Protein AF-A0A947SPP9-F1 (afdb_monomer)

Mean predicted aligned error: 7.53 Å

Radius of gyration: 19.04 Å; Cα contacts (8 Å, |Δi|>4): 290; chains: 1; bounding box: 47×48×54 Å

pLDDT: mean 82.63, std 13.03, range [36.0, 98.0]

Structure (mmCIF, N/CA/C/O backbone):
data_AF-A0A947SPP9-F1
#
_entry.id   AF-A0A947SPP9-F1
#
loop_
_atom_site.group_PDB
_atom_site.id
_atom_site.type_symbol
_atom_site.label_atom_id
_atom_site.label_alt_id
_atom_site.label_comp_id
_atom_site.label_asym_id
_atom_site.label_entity_id
_atom_site.label_seq_id
_atom_site.pdbx_PDB_ins_code
_atom_site.Cartn_x
_atom_site.Cartn_y
_atom_site.Cartn_z
_atom_site.occupancy
_atom_site.B_iso_or_equiv
_atom_site.auth_seq_id
_atom_site.auth_comp_id
_atom_site.auth_asym_id
_atom_site.auth_atom_id
_atom_site.pdbx_PDB_model_num
ATOM 1 N N . MET A 1 1 ? 15.428 -16.751 -30.442 1.00 40.91 1 MET A N 1
ATOM 2 C CA . MET A 1 1 ? 15.016 -16.504 -29.042 1.00 40.91 1 MET A CA 1
ATOM 3 C C . MET A 1 1 ? 13.498 -16.437 -29.005 1.00 40.91 1 MET A C 1
ATOM 5 O O . MET A 1 1 ? 12.943 -15.591 -29.688 1.00 40.91 1 MET A O 1
ATOM 9 N N . ASN A 1 2 ? 12.825 -17.337 -28.280 1.00 36.00 2 ASN A N 1
ATOM 10 C CA . ASN A 1 2 ? 11.377 -17.239 -28.077 1.00 36.00 2 ASN A CA 1
ATOM 11 C C . ASN A 1 2 ? 11.100 -16.051 -27.151 1.00 36.00 2 ASN A C 1
ATOM 13 O O . ASN A 1 2 ? 11.367 -16.126 -25.952 1.00 36.00 2 ASN A O 1
ATOM 17 N N . THR A 1 3 ? 10.585 -14.957 -27.703 1.00 43.81 3 THR A N 1
ATOM 18 C CA . THR A 1 3 ? 10.005 -13.853 -26.937 1.00 43.81 3 THR A CA 1
ATOM 19 C C . THR A 1 3 ? 8.764 -14.381 -26.226 1.00 43.81 3 THR A C 1
ATOM 21 O O . THR A 1 3 ? 7.673 -14.398 -26.798 1.00 43.81 3 THR A O 1
ATOM 24 N N . ARG A 1 4 ? 8.921 -14.876 -24.991 1.00 53.53 4 ARG A N 1
ATOM 25 C CA . ARG A 1 4 ? 7.769 -15.057 -24.103 1.00 53.53 4 ARG A CA 1
ATOM 26 C C . ARG A 1 4 ? 7.126 -13.683 -23.962 1.00 53.53 4 ARG A C 1
ATOM 28 O O . ARG A 1 4 ? 7.744 -12.761 -23.444 1.00 53.53 4 ARG A O 1
ATOM 35 N N . LYS A 1 5 ? 5.925 -13.545 -24.515 1.00 57.16 5 LYS A N 1
ATOM 36 C CA . LYS A 1 5 ? 5.093 -12.360 -24.346 1.00 57.16 5 LYS A CA 1
ATOM 37 C C . LYS A 1 5 ? 4.760 -12.300 -22.855 1.00 57.16 5 LYS A C 1
ATOM 39 O O . LYS A 1 5 ? 4.155 -13.246 -22.355 1.00 57.16 5 LYS A O 1
ATOM 44 N N . ASN A 1 6 ? 5.219 -11.268 -22.150 1.00 64.12 6 ASN A N 1
ATOM 45 C CA . ASN A 1 6 ? 4.851 -11.091 -20.748 1.00 64.12 6 ASN A CA 1
ATOM 46 C C . ASN A 1 6 ? 3.332 -10.990 -20.663 1.00 64.12 6 ASN A C 1
ATOM 48 O O . ASN A 1 6 ? 2.709 -10.233 -21.414 1.00 64.12 6 ASN A O 1
ATOM 52 N N . ILE A 1 7 ? 2.746 -11.802 -19.789 1.00 79.75 7 ILE A N 1
ATOM 53 C CA . ILE A 1 7 ? 1.323 -11.716 -19.497 1.00 79.75 7 ILE A CA 1
ATOM 54 C C . ILE A 1 7 ? 1.196 -10.621 -18.444 1.00 79.75 7 ILE A C 1
ATOM 56 O O . ILE A 1 7 ? 1.785 -10.709 -17.369 1.00 79.75 7 ILE A O 1
ATOM 60 N N . ARG A 1 8 ? 0.486 -9.551 -18.794 1.00 86.56 8 ARG A N 1
ATOM 61 C CA . ARG A 1 8 ? 0.252 -8.422 -17.894 1.00 86.56 8 ARG A CA 1
ATOM 62 C C . ARG A 1 8 ? -0.504 -8.897 -16.652 1.00 86.56 8 ARG A C 1
ATOM 64 O O . ARG A 1 8 ? -1.474 -9.642 -16.781 1.00 86.56 8 ARG A O 1
ATOM 71 N N . ILE A 1 9 ? -0.076 -8.439 -15.475 1.00 90.88 9 ILE A N 1
ATOM 72 C CA . ILE A 1 9 ? -0.796 -8.687 -14.219 1.00 90.88 9 ILE A CA 1
ATOM 73 C C . ILE A 1 9 ? -2.172 -8.019 -14.255 1.00 90.88 9 ILE A C 1
ATOM 75 O O . ILE A 1 9 ? -2.310 -6.872 -14.678 1.00 90.88 9 ILE A O 1
ATOM 79 N N . THR A 1 10 ? -3.175 -8.740 -13.762 1.00 93.19 10 THR A N 1
ATOM 80 C CA . THR A 1 10 ? -4.586 -8.331 -13.728 1.00 93.19 10 THR A CA 1
ATOM 81 C C . THR A 1 10 ? -5.094 -8.114 -12.297 1.00 93.19 10 THR A C 1
ATOM 83 O O . THR A 1 10 ? -4.442 -8.495 -11.317 1.00 93.19 10 THR A O 1
ATOM 86 N N . LYS A 1 11 ? -6.301 -7.549 -12.140 1.00 95.19 11 LYS A N 1
ATOM 87 C CA . LYS A 1 11 ? -6.984 -7.494 -10.825 1.00 95.19 11 LYS A CA 1
ATOM 88 C C . LYS A 1 11 ? -7.150 -8.871 -10.177 1.00 95.19 11 LYS A C 1
ATOM 90 O O . LYS A 1 11 ? -7.041 -8.975 -8.956 1.00 95.19 11 LYS A O 1
ATOM 95 N N . ASP A 1 12 ? -7.389 -9.916 -10.966 1.00 95.06 12 ASP A N 1
ATOM 96 C CA . ASP A 1 12 ? -7.591 -11.278 -10.456 1.00 95.06 12 ASP A CA 1
ATOM 97 C C . ASP A 1 12 ? -6.301 -11.859 -9.874 1.00 95.06 12 ASP A C 1
ATOM 99 O O . ASP A 1 12 ? -6.311 -12.546 -8.848 1.00 95.06 12 ASP A O 1
ATOM 103 N N . ASP A 1 13 ? -5.161 -11.555 -10.494 1.00 94.69 13 ASP A N 1
ATOM 104 C CA . ASP A 1 13 ? -3.848 -11.888 -9.944 1.00 94.69 13 ASP A CA 1
ATOM 105 C C . ASP A 1 13 ? -3.631 -11.185 -8.609 1.00 94.69 13 ASP A C 1
ATOM 107 O O . ASP A 1 13 ? -3.242 -11.818 -7.627 1.00 94.69 13 ASP A O 1
ATOM 111 N N . LEU A 1 14 ? -3.962 -9.895 -8.547 1.00 95.19 14 LEU A N 1
ATOM 112 C CA . LEU A 1 14 ? -3.830 -9.098 -7.337 1.00 95.19 14 LEU A CA 1
ATOM 113 C C . LEU A 1 14 ? -4.715 -9.619 -6.200 1.00 95.19 14 LE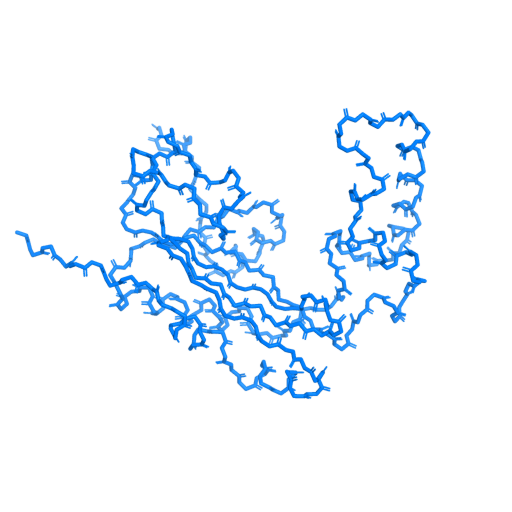U A C 1
ATOM 115 O O . LEU A 1 14 ? -4.253 -9.753 -5.065 1.00 95.19 14 LEU A O 1
ATOM 119 N N . TYR A 1 15 ? -5.962 -9.981 -6.507 1.00 96.75 15 TYR A N 1
ATOM 120 C CA . TYR A 1 15 ? -6.862 -10.623 -5.556 1.00 96.75 15 TYR A CA 1
ATOM 121 C C . TYR A 1 15 ? -6.266 -11.937 -5.037 1.00 96.75 15 TYR A C 1
ATOM 123 O O . TYR A 1 15 ? -6.193 -12.139 -3.829 1.00 96.75 15 TYR A O 1
ATOM 131 N N . ARG A 1 16 ? -5.750 -12.811 -5.911 1.00 96.56 16 ARG A N 1
ATOM 132 C CA . ARG A 1 16 ? -5.128 -14.086 -5.499 1.00 96.56 16 ARG A CA 1
ATOM 133 C C . ARG A 1 16 ? -3.870 -13.894 -4.648 1.00 96.56 16 ARG A C 1
ATOM 135 O O . ARG A 1 16 ? -3.629 -14.680 -3.720 1.00 96.56 16 ARG A O 1
ATOM 142 N N . ILE A 1 17 ? -3.085 -12.858 -4.945 1.00 96.38 17 ILE A N 1
ATOM 143 C CA . ILE A 1 17 ? -1.900 -12.474 -4.173 1.00 96.38 17 ILE A CA 1
ATOM 144 C C . ILE A 1 17 ? -2.305 -12.018 -2.767 1.00 96.38 17 ILE A C 1
ATOM 146 O O . ILE A 1 17 ? -1.765 -12.516 -1.779 1.00 96.38 17 ILE A O 1
ATOM 150 N N . VAL A 1 18 ? -3.281 -11.118 -2.661 1.00 96.62 18 VAL A N 1
ATOM 151 C CA . VAL A 1 18 ? -3.631 -10.472 -1.388 1.00 96.62 18 VAL A CA 1
ATOM 152 C C . VAL A 1 18 ? -4.557 -11.319 -0.524 1.00 96.62 18 VAL A C 1
ATOM 154 O O . VAL A 1 18 ? -4.379 -11.385 0.692 1.00 96.62 18 VAL A O 1
ATOM 157 N N . TRP A 1 19 ? -5.538 -11.988 -1.123 1.00 97.19 19 TRP A N 1
ATOM 158 C CA . TRP A 1 19 ? -6.603 -12.645 -0.378 1.00 97.19 19 TRP A CA 1
ATOM 159 C C . TRP A 1 19 ? -6.109 -13.920 0.313 1.00 97.19 19 TRP A C 1
ATOM 161 O O . TRP A 1 19 ? -5.595 -14.853 -0.313 1.00 97.19 19 TRP A O 1
ATOM 171 N N . CYS A 1 20 ? -6.240 -13.964 1.635 1.00 95.88 20 CYS A N 1
ATOM 172 C CA . CYS A 1 20 ? -5.934 -15.117 2.478 1.00 95.88 20 CYS A CA 1
ATOM 173 C C . CYS A 1 20 ? -6.895 -15.159 3.672 1.00 95.88 20 CYS A C 1
ATOM 175 O O . CYS A 1 20 ? -7.586 -14.178 3.939 1.00 95.88 20 CYS A O 1
ATOM 177 N N . ALA A 1 21 ? -6.908 -16.274 4.407 1.00 95.81 21 ALA A N 1
ATOM 178 C CA . ALA A 1 21 ? -7.828 -16.481 5.526 1.00 95.81 21 ALA A CA 1
ATOM 179 C C . ALA A 1 21 ? -7.746 -15.374 6.595 1.00 95.81 21 ALA A C 1
ATOM 181 O O . ALA A 1 21 ? -8.769 -14.955 7.131 1.00 95.81 21 ALA A O 1
ATOM 182 N N . GLU A 1 22 ? -6.547 -14.861 6.896 1.00 96.12 22 GLU A N 1
ATOM 183 C CA . GLU A 1 22 ? -6.389 -13.759 7.850 1.00 96.12 22 GLU A CA 1
ATOM 184 C C . GLU A 1 22 ? -7.013 -12.451 7.353 1.00 96.12 22 GLU A C 1
ATOM 186 O O . GLU A 1 22 ? -7.697 -11.770 8.118 1.00 96.12 22 GLU A O 1
ATOM 191 N N . ILE A 1 23 ? -6.796 -12.115 6.078 1.00 96.75 23 ILE A N 1
ATOM 192 C CA . ILE A 1 23 ? -7.385 -10.930 5.447 1.00 96.75 23 ILE A CA 1
ATOM 193 C C . ILE A 1 23 ? -8.902 -11.062 5.382 1.00 96.75 23 ILE A C 1
ATOM 195 O O . ILE A 1 23 ? -9.599 -10.127 5.759 1.00 96.75 23 ILE A O 1
ATOM 199 N N . GLU A 1 24 ? -9.412 -12.221 4.967 1.00 97.31 24 GLU A N 1
ATOM 200 C CA . GLU A 1 24 ? -10.844 -12.497 4.886 1.00 97.31 24 GLU A CA 1
ATOM 201 C C . GLU A 1 24 ? -11.520 -12.347 6.250 1.00 97.31 24 GLU A C 1
ATOM 203 O O . GLU A 1 24 ? -12.513 -11.632 6.372 1.00 97.31 24 GLU A O 1
ATOM 208 N N . LYS A 1 25 ? -10.942 -12.943 7.300 1.00 96.88 25 LYS A N 1
ATOM 209 C CA . LYS A 1 25 ? -11.459 -12.817 8.665 1.00 96.88 25 LYS A CA 1
ATOM 210 C C . LYS A 1 25 ? -11.561 -11.353 9.097 1.00 96.88 25 LYS A C 1
ATOM 212 O O . LYS A 1 25 ? -12.625 -10.913 9.525 1.00 96.88 25 LYS A O 1
ATOM 217 N N . ILE A 1 26 ? -10.474 -10.593 8.960 1.00 96.75 26 ILE A N 1
ATOM 218 C CA . ILE A 1 26 ? -10.436 -9.175 9.343 1.00 96.75 26 ILE A CA 1
ATOM 219 C C . ILE A 1 26 ? -11.414 -8.357 8.497 1.00 96.75 26 ILE A C 1
ATOM 221 O O . ILE A 1 26 ? -12.103 -7.486 9.028 1.00 96.75 26 ILE A O 1
ATOM 225 N N . PHE A 1 27 ? -11.506 -8.642 7.199 1.00 97.56 27 PHE A N 1
ATOM 226 C CA . PHE A 1 27 ? -12.414 -7.971 6.276 1.00 97.56 27 PHE A CA 1
ATOM 227 C C . PHE A 1 27 ? -13.878 -8.121 6.712 1.00 97.56 27 PHE A C 1
ATOM 229 O O . PHE A 1 27 ? -14.594 -7.121 6.770 1.00 97.56 27 PHE A O 1
ATOM 236 N N . GLN A 1 28 ? -14.293 -9.335 7.095 1.00 97.06 28 GLN A N 1
ATOM 237 C CA . GLN A 1 28 ? -15.644 -9.599 7.602 1.00 97.06 28 GLN A CA 1
ATOM 238 C C . GLN A 1 28 ? -15.886 -8.947 8.971 1.00 97.06 28 GLN A C 1
ATOM 240 O O . GLN A 1 28 ? -16.890 -8.260 9.157 1.00 97.06 28 GLN A O 1
ATOM 245 N N . GLU A 1 29 ? -14.952 -9.098 9.919 1.00 96.12 29 GLU A N 1
ATOM 246 C CA . GLU A 1 29 ? -15.059 -8.519 11.271 1.00 96.12 29 GLU A CA 1
ATOM 247 C C . GLU A 1 29 ? -15.191 -6.989 11.241 1.00 96.12 29 GLU A C 1
ATOM 249 O O . GLU A 1 29 ? -15.987 -6.406 11.976 1.00 96.12 29 GLU A O 1
ATOM 254 N N . SER A 1 30 ? -14.422 -6.334 10.372 1.00 94.50 30 SER A N 1
ATOM 255 C CA . SER A 1 30 ? -14.383 -4.872 10.253 1.00 94.50 30 SER A CA 1
ATOM 256 C C . SER A 1 30 ? -15.462 -4.290 9.338 1.00 94.50 30 SER A C 1
ATOM 258 O O . SER A 1 30 ? -15.539 -3.067 9.219 1.00 94.50 30 SER A O 1
ATOM 260 N N . LYS A 1 31 ? -16.291 -5.136 8.702 1.00 95.50 31 LYS A N 1
ATOM 261 C CA . LYS A 1 31 ? -17.275 -4.731 7.679 1.00 95.50 31 LYS A CA 1
ATOM 262 C C . LYS A 1 31 ? -16.629 -3.866 6.595 1.00 95.50 31 LYS A C 1
ATOM 264 O O . LYS A 1 31 ? -17.111 -2.782 6.265 1.00 95.50 31 LYS A O 1
ATOM 269 N N . SER A 1 32 ? -15.483 -4.329 6.111 1.00 97.12 32 SER A N 1
ATOM 270 C CA . SER A 1 32 ? -14.680 -3.578 5.160 1.00 97.12 32 SER A CA 1
ATOM 271 C C . SER A 1 32 ? -15.288 -3.554 3.761 1.00 97.12 32 SER A C 1
ATOM 273 O O . SER A 1 32 ? -16.045 -4.439 3.369 1.00 97.12 32 SER A O 1
ATOM 275 N N . THR A 1 33 ? -14.880 -2.558 2.981 1.00 98.00 33 THR A N 1
ATOM 276 C CA . THR A 1 33 ? -15.150 -2.468 1.544 1.00 98.00 33 THR A CA 1
ATOM 277 C C . THR A 1 33 ? -13.875 -2.767 0.768 1.00 98.00 33 THR A C 1
ATOM 279 O O . THR A 1 33 ? -12.786 -2.366 1.178 1.00 98.00 33 THR A O 1
ATOM 282 N N . MET A 1 34 ? -14.005 -3.458 -0.364 1.00 97.94 34 MET A N 1
ATOM 283 C CA . MET A 1 34 ? -12.910 -3.716 -1.297 1.00 97.94 34 MET A CA 1
ATOM 284 C C . MET A 1 34 ? -13.069 -2.853 -2.545 1.00 97.94 34 MET A C 1
ATOM 286 O O . MET A 1 34 ? -14.154 -2.775 -3.114 1.00 97.94 34 MET A O 1
ATOM 290 N N . ILE A 1 35 ? -11.973 -2.246 -2.989 1.00 97.38 35 ILE A N 1
ATOM 291 C CA . ILE A 1 35 ? -11.882 -1.532 -4.262 1.00 97.38 35 ILE A CA 1
ATOM 292 C C . ILE A 1 35 ? -10.769 -2.184 -5.080 1.00 97.38 35 ILE A C 1
ATOM 294 O O . ILE A 1 35 ? -9.644 -2.299 -4.594 1.00 97.38 35 ILE A O 1
ATOM 298 N N . LEU A 1 36 ? -11.092 -2.603 -6.305 1.00 96.88 36 LEU A N 1
ATOM 299 C CA . LEU A 1 36 ? -10.163 -3.207 -7.261 1.00 96.88 36 LEU A CA 1
ATOM 300 C C . LEU A 1 36 ? -10.081 -2.349 -8.529 1.00 96.88 36 LEU A C 1
ATOM 302 O O . LEU A 1 36 ? -11.046 -2.223 -9.289 1.00 96.88 36 LEU A O 1
ATOM 306 N N . GLU A 1 37 ? -8.910 -1.786 -8.786 1.00 95.38 37 GLU A N 1
ATOM 307 C CA . GLU A 1 37 ? -8.638 -0.855 -9.882 1.00 95.38 37 GLU A CA 1
ATOM 308 C C . GLU A 1 37 ? -7.540 -1.416 -10.791 1.00 95.38 37 GLU A C 1
ATOM 310 O O . GLU A 1 37 ? -6.688 -2.190 -10.360 1.00 95.38 37 GLU A O 1
ATOM 315 N N . GLU A 1 38 ? -7.613 -1.082 -12.075 1.00 94.56 38 GLU A N 1
ATOM 316 C CA . GLU A 1 38 ? -6.648 -1.488 -13.097 1.00 94.56 38 GLU A CA 1
ATOM 317 C C . GLU A 1 38 ? -6.698 -0.466 -14.219 1.00 94.56 38 GLU A C 1
ATOM 319 O O . GLU A 1 38 ? -7.780 -0.025 -14.611 1.00 94.56 38 GLU A O 1
ATOM 324 N N . ASP A 1 39 ? -5.527 -0.148 -14.740 1.00 91.06 39 ASP A N 1
ATOM 325 C CA . ASP A 1 39 ? -5.301 0.650 -15.935 1.00 91.06 39 ASP A CA 1
ATOM 326 C C . ASP A 1 39 ? -4.151 0.036 -16.739 1.00 91.06 39 ASP A C 1
ATOM 328 O O . ASP A 1 39 ? -3.567 -0.962 -16.316 1.00 91.06 39 ASP A O 1
ATOM 332 N N . SER A 1 40 ? -3.800 0.634 -17.878 1.00 86.06 40 SER A N 1
ATOM 333 C CA . SER A 1 40 ? -2.806 0.106 -18.822 1.00 86.06 40 SER A CA 1
ATOM 334 C C . SER A 1 40 ? -1.458 -0.287 -18.211 1.00 86.06 40 SER A C 1
ATOM 336 O O . SER A 1 40 ? -0.816 -1.184 -18.757 1.00 86.06 40 SER A O 1
ATOM 338 N N . VAL A 1 41 ? -1.050 0.313 -17.090 1.00 87.19 41 VAL A N 1
ATOM 339 C CA . VAL A 1 41 ? 0.275 0.119 -16.484 1.00 87.19 41 VAL A CA 1
ATOM 340 C C . VAL A 1 41 ? 0.224 -0.411 -15.051 1.00 87.19 41 VAL A C 1
ATOM 342 O O . VAL A 1 41 ? 1.252 -0.826 -14.525 1.00 87.19 41 VAL A O 1
ATOM 345 N N . SER A 1 42 ? -0.927 -0.393 -14.377 1.00 90.75 42 SER A N 1
ATOM 346 C CA . SER A 1 42 ? -1.029 -0.732 -12.953 1.00 90.75 42 SER A CA 1
ATOM 347 C C . SER A 1 42 ? -2.291 -1.501 -12.582 1.00 90.75 42 SER A C 1
ATOM 349 O O . SER A 1 42 ? -3.351 -1.354 -13.186 1.00 90.75 42 SER A O 1
ATOM 351 N N . VAL A 1 43 ? -2.182 -2.275 -11.501 1.00 94.06 43 VAL A N 1
ATOM 352 C CA . VAL A 1 43 ? -3.309 -2.877 -10.777 1.00 94.06 43 VAL A CA 1
ATOM 353 C C . VAL A 1 43 ? -3.240 -2.494 -9.301 1.00 94.06 43 VAL A C 1
ATOM 355 O O . VAL A 1 43 ? -2.156 -2.405 -8.719 1.00 94.06 43 VAL A O 1
ATOM 358 N N . GLN A 1 44 ? -4.391 -2.278 -8.668 1.00 95.06 44 GLN A N 1
ATOM 359 C CA . GLN A 1 44 ? -4.477 -1.901 -7.259 1.00 95.06 44 GLN A CA 1
ATOM 360 C C . GLN A 1 44 ? -5.669 -2.559 -6.557 1.00 95.06 44 GLN A C 1
ATOM 362 O O . GLN A 1 44 ? -6.774 -2.620 -7.090 1.00 95.06 44 GLN A O 1
ATOM 367 N N . ILE A 1 45 ? -5.450 -2.993 -5.316 1.00 96.88 45 ILE A N 1
ATOM 368 C CA . ILE A 1 45 ? -6.490 -3.404 -4.377 1.00 96.88 45 ILE A CA 1
ATOM 369 C C . ILE A 1 45 ? -6.393 -2.532 -3.131 1.00 96.88 45 ILE A C 1
ATOM 371 O O . ILE A 1 45 ? -5.310 -2.338 -2.575 1.00 96.88 45 ILE A O 1
ATOM 375 N N . LYS A 1 46 ? -7.533 -2.002 -2.691 1.00 96.75 46 LYS A N 1
ATOM 376 C CA . LYS A 1 46 ? -7.689 -1.277 -1.427 1.00 96.75 46 LYS A CA 1
ATOM 377 C C . LYS A 1 46 ? -8.755 -1.971 -0.590 1.00 96.75 46 LYS A C 1
ATOM 379 O O . LYS A 1 46 ? -9.838 -2.256 -1.095 1.00 96.75 46 LYS A O 1
ATOM 384 N N . LEU A 1 47 ? -8.465 -2.200 0.685 1.00 97.50 47 LEU A N 1
ATOM 385 C CA . LEU A 1 47 ? -9.438 -2.599 1.695 1.00 97.50 47 LEU A CA 1
ATOM 386 C C . LEU A 1 47 ? -9.622 -1.435 2.663 1.00 97.50 47 LEU A C 1
ATOM 388 O O . LEU A 1 47 ? -8.647 -0.898 3.201 1.00 97.50 47 LEU A O 1
ATOM 392 N N . LEU A 1 48 ? -10.876 -1.030 2.842 1.00 96.44 48 LEU A N 1
ATOM 393 C CA . LEU A 1 48 ? -11.251 0.152 3.602 1.00 96.44 48 LEU A CA 1
ATOM 394 C C . LEU A 1 48 ? -12.161 -0.227 4.762 1.00 96.44 48 LEU A C 1
ATOM 396 O O . LEU A 1 48 ? -13.111 -0.977 4.576 1.00 96.44 48 LEU A O 1
ATOM 400 N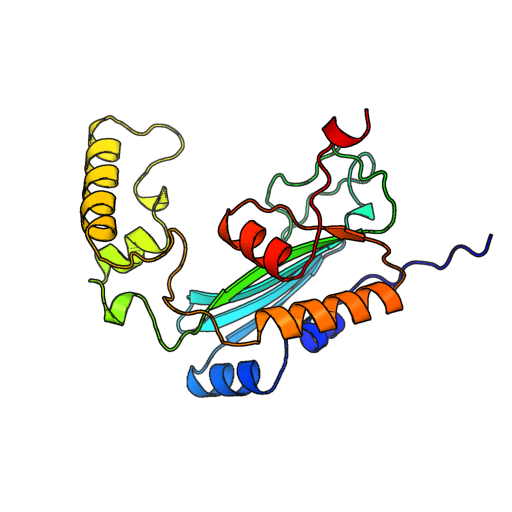 N . CYS A 1 49 ? -11.921 0.358 5.929 1.00 94.75 49 CYS A N 1
ATOM 401 C CA . CYS A 1 49 ? -12.794 0.281 7.093 1.00 94.75 49 CYS A CA 1
ATOM 402 C C . CYS A 1 49 ? -13.173 1.716 7.474 1.00 94.75 49 CYS A C 1
ATOM 404 O O . CYS A 1 49 ? -12.296 2.554 7.675 1.00 94.75 49 CYS A O 1
ATOM 406 N N . LYS A 1 50 ? -14.478 2.025 7.509 1.00 91.00 50 LYS A N 1
ATOM 407 C CA . LYS A 1 50 ? -14.998 3.389 7.752 1.00 91.00 50 LYS A CA 1
ATOM 408 C C . LYS A 1 50 ? -14.373 4.459 6.832 1.00 91.00 50 LYS A C 1
ATOM 410 O O . LYS A 1 50 ? -14.019 5.545 7.273 1.00 91.00 50 LYS A O 1
ATOM 415 N N . GLY A 1 51 ? -14.171 4.127 5.556 1.00 90.25 51 GLY A N 1
ATOM 416 C CA . GLY A 1 51 ? -13.562 5.035 4.574 1.00 90.25 51 GLY A CA 1
ATOM 417 C C . GLY A 1 51 ? -12.042 5.216 4.698 1.00 90.25 51 GLY A C 1
ATOM 418 O O . GLY A 1 51 ? -11.449 5.888 3.860 1.00 90.25 51 GLY A O 1
ATOM 419 N N . ARG A 1 52 ? -11.382 4.592 5.681 1.00 90.00 52 ARG A N 1
ATOM 420 C CA . ARG A 1 52 ? -9.921 4.621 5.842 1.00 90.00 52 ARG A CA 1
ATOM 421 C C . ARG A 1 52 ? -9.298 3.346 5.285 1.00 90.00 52 ARG A C 1
ATOM 423 O O . ARG A 1 52 ? -9.791 2.246 5.527 1.00 90.00 52 ARG A O 1
ATOM 430 N N . ILE A 1 53 ? -8.207 3.489 4.540 1.00 91.62 53 ILE A N 1
ATOM 431 C CA . ILE A 1 53 ? -7.464 2.359 3.974 1.00 91.62 53 ILE A CA 1
ATOM 432 C C . ILE A 1 53 ? -6.718 1.649 5.108 1.00 91.62 53 ILE A C 1
ATOM 434 O O . ILE A 1 53 ? -5.915 2.271 5.801 1.00 91.62 53 ILE A O 1
ATOM 438 N N . TRP A 1 54 ? -6.950 0.346 5.280 1.00 93.25 54 TRP A N 1
ATOM 439 C CA . TRP A 1 54 ? -6.153 -0.508 6.174 1.00 93.25 54 TRP A CA 1
ATOM 440 C C . TRP A 1 54 ? -5.242 -1.465 5.401 1.00 93.25 54 TRP A C 1
ATOM 442 O O . TRP A 1 54 ? -4.189 -1.855 5.901 1.00 93.25 54 TRP A O 1
ATOM 452 N N . LEU A 1 55 ? -5.587 -1.776 4.149 1.00 94.31 55 LEU A N 1
ATOM 453 C CA . LEU A 1 55 ? -4.704 -2.465 3.218 1.00 94.31 55 LEU A CA 1
ATOM 454 C C . LEU A 1 55 ? -4.753 -1.787 1.852 1.00 94.31 55 LEU A C 1
ATOM 456 O O . LEU A 1 55 ? -5.827 -1.567 1.303 1.00 94.31 55 LEU A O 1
ATOM 460 N N . ARG A 1 56 ? -3.588 -1.501 1.280 1.00 93.25 56 ARG A N 1
ATOM 461 C CA . ARG A 1 56 ? -3.412 -1.157 -0.128 1.00 93.25 56 ARG A CA 1
ATOM 462 C C . ARG A 1 56 ? -2.281 -2.002 -0.679 1.00 93.25 56 ARG A C 1
ATOM 464 O O . ARG A 1 56 ? -1.203 -2.051 -0.092 1.00 93.25 56 ARG A O 1
ATOM 471 N N . TYR A 1 57 ? -2.523 -2.621 -1.819 1.00 93.38 57 TYR A N 1
ATOM 472 C CA . TYR A 1 57 ? -1.496 -3.314 -2.570 1.00 93.38 57 TYR A CA 1
ATOM 473 C C . TYR A 1 57 ? -1.589 -2.893 -4.028 1.00 93.38 57 TYR A C 1
ATOM 475 O O . TYR A 1 57 ? -2.650 -3.023 -4.637 1.00 93.38 57 TYR A O 1
ATOM 483 N N . LYS A 1 58 ? -0.508 -2.326 -4.558 1.00 92.56 58 LYS A N 1
ATOM 484 C CA . LYS A 1 58 ? -0.411 -1.854 -5.939 1.00 92.56 58 LYS A CA 1
ATOM 485 C C . LYS A 1 58 ? 0.809 -2.483 -6.597 1.00 92.56 58 LYS A C 1
ATOM 487 O O . LYS A 1 58 ? 1.881 -2.502 -5.995 1.00 92.56 58 LYS A O 1
ATOM 492 N N . LEU A 1 59 ? 0.620 -2.951 -7.826 1.00 91.38 59 LEU A N 1
ATOM 493 C CA . LEU A 1 59 ? 1.682 -3.424 -8.706 1.00 91.38 59 LEU A CA 1
ATOM 494 C C . LEU A 1 59 ? 1.671 -2.575 -9.977 1.00 91.38 59 LEU A C 1
ATOM 496 O O . LEU A 1 59 ? 0.632 -2.477 -10.633 1.00 91.38 59 LEU A O 1
ATOM 500 N N . ARG A 1 60 ? 2.811 -1.962 -10.299 1.00 89.38 60 ARG A N 1
ATOM 501 C CA . ARG A 1 60 ? 3.015 -1.127 -11.491 1.00 89.38 60 ARG A CA 1
ATOM 502 C C . ARG A 1 60 ? 4.022 -1.790 -12.419 1.00 89.38 60 ARG A C 1
ATOM 504 O O . ARG A 1 60 ? 5.089 -2.200 -11.971 1.00 89.38 60 ARG A O 1
ATOM 511 N N . ASP A 1 61 ? 3.690 -1.901 -13.696 1.00 88.50 61 ASP A N 1
ATOM 512 C CA . ASP A 1 61 ? 4.570 -2.469 -14.709 1.00 88.50 61 ASP A CA 1
ATOM 513 C C . ASP A 1 61 ? 5.622 -1.453 -15.151 1.00 88.50 61 ASP A C 1
ATOM 515 O O . ASP A 1 61 ? 5.307 -0.426 -15.750 1.00 88.50 61 ASP A O 1
ATOM 519 N N . ARG A 1 62 ? 6.885 -1.752 -14.837 1.00 85.06 62 ARG A N 1
ATOM 520 C CA . ARG A 1 62 ? 8.031 -0.892 -15.146 1.00 85.06 62 ARG A CA 1
ATOM 521 C C . ARG A 1 62 ? 8.487 -0.991 -16.602 1.00 85.06 62 ARG A C 1
ATOM 523 O O . ARG A 1 62 ? 9.336 -0.213 -17.015 1.00 85.06 62 ARG A O 1
ATOM 530 N N . SER A 1 63 ? 7.930 -1.903 -17.408 1.00 82.12 63 SER A N 1
ATOM 531 C CA . SER A 1 63 ? 8.219 -1.946 -18.855 1.00 82.12 63 SER A CA 1
ATOM 532 C C . SER A 1 63 ? 7.702 -0.721 -19.615 1.00 82.12 63 SER A C 1
ATOM 534 O O . SER A 1 63 ? 8.121 -0.474 -20.746 1.00 82.12 63 SER A O 1
ATOM 536 N N . PHE A 1 64 ? 6.825 0.055 -18.979 1.00 79.94 64 PHE A N 1
ATOM 537 C CA . PHE A 1 64 ? 6.357 1.339 -19.475 1.00 79.94 64 PHE A CA 1
ATOM 538 C C . PHE A 1 64 ? 7.228 2.507 -19.012 1.00 79.94 64 PHE A C 1
ATOM 540 O O . PHE A 1 64 ? 6.883 3.629 -19.321 1.00 79.94 64 PHE A O 1
ATOM 547 N N . ASP A 1 65 ? 8.332 2.307 -18.295 1.00 82.62 65 ASP A N 1
ATOM 548 C CA . ASP A 1 65 ? 9.196 3.428 -17.913 1.00 82.62 65 ASP A CA 1
ATOM 549 C C . ASP A 1 65 ? 10.076 3.929 -19.070 1.00 82.62 65 ASP A C 1
ATOM 551 O O . ASP A 1 65 ? 10.240 3.259 -20.095 1.00 82.62 65 ASP A O 1
ATOM 555 N N . GLY A 1 66 ? 10.647 5.128 -18.916 1.00 81.12 66 GLY A N 1
ATOM 556 C CA . GLY A 1 66 ? 11.511 5.730 -19.926 1.00 81.12 66 GLY A CA 1
ATOM 557 C C . GLY A 1 66 ? 10.738 6.153 -21.188 1.00 81.12 66 GLY A C 1
ATOM 558 O O . GLY A 1 66 ? 9.644 6.709 -21.083 1.00 81.12 66 GLY A O 1
ATOM 559 N N . PRO A 1 67 ? 11.232 5.864 -22.405 1.00 80.75 67 PRO A N 1
ATOM 560 C CA . PRO A 1 67 ? 10.597 6.302 -23.657 1.00 80.75 67 PRO A CA 1
ATOM 561 C C . PRO A 1 67 ? 9.138 5.858 -23.856 1.00 80.75 67 PRO A C 1
ATOM 563 O O . PRO A 1 67 ? 8.425 6.446 -24.667 1.00 80.75 67 PRO A O 1
ATOM 566 N N . ASN A 1 68 ? 8.691 4.823 -23.137 1.00 76.62 68 ASN A N 1
ATOM 567 C CA . ASN A 1 68 ? 7.321 4.306 -23.195 1.00 76.62 68 ASN A CA 1
ATOM 568 C C . ASN A 1 68 ? 6.411 4.869 -22.090 1.00 76.62 68 ASN A C 1
ATOM 570 O O . ASN A 1 68 ? 5.285 4.384 -21.941 1.00 76.62 68 ASN A O 1
ATOM 574 N N . TRP A 1 69 ? 6.886 5.863 -21.331 1.00 79.75 69 TRP A N 1
ATOM 575 C CA . TRP A 1 69 ? 6.187 6.403 -20.170 1.00 79.75 69 TRP A CA 1
ATOM 576 C C . TRP A 1 69 ? 4.822 6.973 -20.517 1.00 79.75 69 TRP A C 1
ATOM 578 O O . TRP A 1 69 ? 4.639 7.725 -21.477 1.00 79.75 69 TRP A O 1
ATOM 588 N N . GLN A 1 70 ? 3.849 6.597 -19.692 1.00 73.25 70 GLN A N 1
ATOM 589 C CA . GLN A 1 70 ? 2.471 7.041 -19.779 1.00 73.25 70 GLN A CA 1
ATOM 590 C C . GLN A 1 70 ? 1.982 7.388 -18.380 1.00 73.25 70 GLN A C 1
ATOM 592 O O . GLN A 1 70 ? 2.063 6.572 -17.461 1.00 73.25 70 GLN A O 1
ATOM 597 N N . SER A 1 71 ? 1.430 8.592 -18.238 1.00 76.19 71 SER A N 1
ATOM 598 C CA . SER A 1 71 ? 0.656 8.939 -17.051 1.00 76.19 71 SER A CA 1
ATOM 599 C C . SER A 1 71 ? -0.576 8.040 -16.966 1.00 76.19 71 SER A C 1
ATOM 601 O O . SER A 1 71 ? -1.211 7.719 -17.975 1.00 76.19 71 SER A O 1
ATOM 603 N N . SER A 1 72 ? -0.916 7.639 -15.748 1.00 78.88 72 SER A N 1
ATOM 604 C CA . SER A 1 72 ? -2.077 6.821 -15.461 1.00 78.88 72 SER A CA 1
ATOM 605 C C . SER A 1 72 ? -2.703 7.242 -14.121 1.00 78.88 72 SER A C 1
ATOM 607 O O . SER A 1 72 ? -1.974 7.607 -13.195 1.00 78.88 72 SER A O 1
ATOM 609 N N . PRO A 1 73 ? -4.039 7.133 -13.964 1.00 81.19 73 PRO A N 1
ATOM 610 C CA . PRO A 1 73 ? -4.724 7.458 -12.713 1.00 81.19 73 PRO A CA 1
ATOM 611 C C . PRO A 1 73 ? -4.200 6.713 -11.473 1.00 81.19 73 PRO A C 1
ATOM 613 O O . PRO A 1 73 ? -4.314 7.228 -10.362 1.00 81.19 73 PRO A O 1
ATOM 616 N N . LEU A 1 74 ? -3.631 5.504 -11.611 1.00 82.62 74 LEU A N 1
ATOM 617 C CA . LEU A 1 74 ? -3.042 4.774 -10.472 1.00 82.62 74 LEU A CA 1
ATOM 618 C C . LEU A 1 74 ? -1.541 5.047 -10.281 1.00 82.62 74 LEU A C 1
ATOM 620 O O . LEU A 1 74 ? -0.952 4.607 -9.280 1.00 82.62 74 LEU A O 1
ATOM 624 N N . THR A 1 75 ? -0.914 5.775 -11.202 1.00 68.31 75 THR A N 1
ATOM 625 C CA . THR A 1 75 ? 0.502 6.163 -11.170 1.00 68.31 75 THR A CA 1
ATOM 626 C C . THR A 1 75 ? 0.683 7.674 -11.093 1.00 68.31 75 THR A C 1
ATOM 628 O O . THR A 1 75 ? 1.728 8.166 -11.496 1.00 68.31 75 THR A O 1
ATOM 631 N N . ASP A 1 76 ? -0.285 8.398 -10.526 1.00 59.44 76 ASP A N 1
ATOM 632 C CA . ASP A 1 76 ? -0.274 9.862 -10.328 1.00 59.44 76 ASP A CA 1
ATOM 633 C C . ASP A 1 76 ? 0.830 10.360 -9.354 1.00 59.44 76 ASP A C 1
ATOM 635 O O . ASP A 1 76 ? 0.750 11.428 -8.761 1.00 59.44 76 ASP A O 1
ATOM 639 N N . TRP A 1 77 ? 1.861 9.540 -9.130 1.00 54.41 77 TRP A N 1
ATOM 640 C CA . TRP A 1 77 ? 3.046 9.810 -8.327 1.00 54.41 77 TRP A CA 1
ATOM 641 C C . TRP A 1 77 ? 4.275 9.754 -9.241 1.00 54.41 77 TRP A C 1
ATOM 643 O O . TRP A 1 77 ? 4.415 8.813 -10.019 1.00 54.41 77 TRP A O 1
ATOM 653 N N . ASN A 1 78 ? 5.185 10.718 -9.083 1.00 53.22 78 ASN A N 1
ATOM 654 C CA . ASN A 1 78 ? 6.424 10.910 -9.856 1.00 53.22 78 ASN A CA 1
ATOM 655 C C . ASN A 1 78 ? 7.508 9.826 -9.614 1.00 53.22 78 ASN A C 1
ATOM 657 O O . ASN A 1 78 ? 8.664 10.157 -9.356 1.00 53.22 78 ASN A O 1
ATOM 661 N N . TYR A 1 79 ? 7.162 8.537 -9.644 1.00 57.09 79 TYR A N 1
ATOM 662 C CA . TYR A 1 79 ? 8.130 7.434 -9.606 1.00 57.09 79 TYR A CA 1
ATOM 663 C C . TYR A 1 79 ? 8.142 6.740 -10.964 1.00 57.09 79 TYR A C 1
ATOM 665 O O . TYR A 1 79 ? 7.159 6.107 -11.349 1.00 57.09 79 TYR A O 1
ATOM 673 N N . GLY A 1 80 ? 9.249 6.889 -11.690 1.00 62.00 80 GLY A N 1
ATOM 674 C CA . GLY A 1 80 ? 9.309 6.583 -13.114 1.00 62.00 80 GLY A CA 1
ATOM 675 C C . GLY A 1 80 ? 8.816 7.769 -13.941 1.00 62.00 80 GLY A C 1
ATOM 676 O O . GLY A 1 80 ? 7.733 8.307 -13.713 1.00 62.00 80 GLY A O 1
ATOM 677 N N . GLY A 1 81 ? 9.634 8.195 -14.893 1.00 67.56 81 GLY A N 1
ATOM 678 C CA . GLY A 1 81 ? 9.347 9.268 -15.837 1.00 67.56 81 GLY A CA 1
ATOM 679 C C . GLY A 1 81 ? 9.927 8.926 -17.207 1.00 67.56 81 GLY A C 1
ATOM 680 O O . GLY A 1 81 ? 10.573 7.881 -17.348 1.00 67.56 81 GLY A O 1
ATOM 681 N N . PRO A 1 82 ? 9.747 9.800 -18.210 1.00 71.25 82 PRO A N 1
ATOM 682 C CA . PRO A 1 82 ? 10.342 9.602 -19.529 1.00 71.25 82 PRO A CA 1
ATOM 683 C C . PRO A 1 82 ? 11.873 9.448 -19.489 1.00 71.25 82 PRO A C 1
ATOM 685 O O . PRO A 1 82 ? 12.443 8.812 -20.371 1.00 71.25 82 PRO A O 1
ATOM 688 N N . ASP A 1 83 ? 12.516 9.961 -18.435 1.00 76.06 83 ASP A N 1
ATOM 689 C CA . ASP A 1 83 ? 13.968 9.913 -18.228 1.00 76.06 83 ASP A CA 1
ATOM 690 C C . ASP A 1 83 ? 14.441 8.765 -17.306 1.00 76.06 83 ASP A C 1
ATOM 692 O O . ASP A 1 83 ? 15.641 8.605 -17.084 1.00 76.06 83 ASP A O 1
ATOM 696 N N . ASP A 1 84 ? 13.526 7.962 -16.748 1.00 73.56 84 ASP A N 1
ATOM 697 C CA . ASP A 1 84 ? 13.840 6.867 -15.810 1.00 73.56 84 ASP A CA 1
ATOM 698 C C . ASP A 1 84 ? 13.665 5.494 -16.469 1.00 73.56 84 ASP A C 1
ATOM 700 O O . ASP A 1 84 ? 12.818 4.700 -16.070 1.00 73.56 84 ASP A O 1
ATOM 704 N N . GLU A 1 85 ? 14.432 5.210 -17.523 1.00 77.12 85 GLU A N 1
ATOM 705 C CA . GLU A 1 85 ? 14.368 3.912 -18.199 1.00 77.12 85 GLU A CA 1
ATOM 706 C C . GLU A 1 85 ? 14.762 2.760 -17.259 1.00 77.12 85 GLU A C 1
ATOM 708 O O . GLU A 1 85 ? 15.846 2.745 -16.669 1.00 77.12 85 GLU A O 1
ATOM 713 N N . PHE A 1 86 ? 13.900 1.743 -17.159 1.00 76.62 86 PHE A N 1
ATOM 714 C CA . PHE A 1 86 ? 14.215 0.533 -16.411 1.00 76.62 86 PHE A CA 1
ATOM 715 C C . PHE A 1 86 ? 14.942 -0.494 -17.291 1.00 76.62 86 PHE A C 1
ATOM 717 O O . PHE A 1 86 ? 14.332 -1.241 -18.057 1.00 76.62 86 PHE A O 1
ATOM 724 N N . ILE A 1 87 ? 16.265 -0.559 -17.148 1.00 74.81 87 ILE A N 1
ATOM 725 C CA . ILE A 1 87 ? 17.149 -1.309 -18.057 1.00 74.81 87 ILE A CA 1
ATOM 726 C C . ILE A 1 87 ? 17.349 -2.789 -17.699 1.00 74.81 87 ILE A C 1
ATOM 728 O O . ILE A 1 87 ? 17.807 -3.571 -18.531 1.00 74.81 87 ILE A O 1
ATOM 732 N N . LEU A 1 88 ? 16.996 -3.211 -16.479 1.00 73.62 88 LEU A N 1
ATOM 733 C CA . LEU A 1 88 ? 17.248 -4.588 -16.030 1.00 73.62 88 LEU A CA 1
ATOM 734 C C . LEU A 1 88 ? 16.304 -5.604 -16.700 1.00 73.62 88 LEU A C 1
ATOM 736 O O . LEU A 1 88 ? 16.611 -6.793 -16.760 1.00 73.62 88 LEU A O 1
ATOM 740 N N . GLY A 1 89 ? 15.182 -5.155 -17.270 1.00 76.44 89 GLY A N 1
ATOM 741 C CA . GLY A 1 89 ? 14.254 -5.973 -18.053 1.00 76.44 89 GLY A CA 1
ATOM 742 C C . GLY A 1 89 ? 12.824 -5.931 -17.518 1.00 76.44 89 GLY A C 1
ATOM 743 O O . GLY A 1 89 ? 12.372 -4.934 -16.977 1.00 76.44 89 GLY A O 1
ATOM 744 N N . SER A 1 90 ? 12.072 -7.022 -17.671 1.00 84.19 90 SER A N 1
ATOM 745 C CA . SER A 1 90 ? 10.668 -7.081 -17.242 1.00 84.19 90 SER A CA 1
ATOM 746 C C . SER A 1 90 ? 10.522 -7.054 -15.718 1.00 84.19 90 SER A C 1
ATOM 748 O O . SER A 1 90 ? 10.890 -8.032 -15.050 1.00 84.19 90 SER A O 1
ATOM 750 N N . ALA A 1 91 ? 9.942 -5.979 -15.188 1.00 86.94 91 ALA A N 1
ATOM 751 C CA . ALA A 1 91 ? 9.836 -5.734 -13.756 1.00 86.94 91 ALA A CA 1
ATOM 752 C C . ALA A 1 91 ? 8.461 -5.221 -13.329 1.00 86.94 91 ALA A C 1
ATOM 754 O O . ALA A 1 91 ? 7.806 -4.488 -14.070 1.00 86.94 91 ALA A O 1
ATOM 755 N N . LEU A 1 92 ? 8.063 -5.582 -12.108 1.00 88.69 92 LEU A N 1
ATOM 756 C CA . LEU A 1 92 ? 6.953 -4.943 -11.407 1.00 88.69 92 LEU A CA 1
ATOM 757 C C . LEU A 1 92 ? 7.451 -4.198 -10.182 1.00 88.69 92 LEU A C 1
ATOM 759 O O . LEU A 1 92 ? 8.251 -4.730 -9.417 1.00 88.69 92 LEU A O 1
ATOM 763 N N . GLU A 1 93 ? 6.901 -3.011 -9.975 1.00 87.88 93 GLU A N 1
ATOM 764 C CA . GLU A 1 93 ? 7.100 -2.205 -8.784 1.00 87.88 93 GLU A CA 1
ATOM 765 C C . GLU A 1 93 ? 5.965 -2.416 -7.774 1.00 87.88 93 GLU A C 1
ATOM 767 O O . GLU A 1 93 ? 4.787 -2.253 -8.099 1.00 87.88 93 GLU A O 1
ATOM 772 N N . GLU A 1 94 ? 6.330 -2.762 -6.540 1.00 87.75 94 GLU A N 1
ATOM 773 C CA . GLU A 1 94 ? 5.432 -2.976 -5.408 1.00 87.75 94 GLU A CA 1
ATOM 774 C C . GLU A 1 94 ? 5.231 -1.702 -4.583 1.00 87.75 94 GLU A C 1
ATOM 776 O O . GLU A 1 94 ? 6.183 -1.035 -4.170 1.00 87.75 94 GLU A O 1
ATOM 781 N N . SER A 1 95 ? 3.972 -1.424 -4.242 1.00 86.75 95 SER A N 1
ATOM 782 C CA . SER A 1 95 ? 3.608 -0.492 -3.177 1.00 86.75 95 SER A CA 1
ATOM 783 C C . SER A 1 95 ? 2.599 -1.154 -2.241 1.00 86.75 95 SER A C 1
ATOM 785 O O . SER A 1 95 ? 1.482 -1.490 -2.648 1.00 86.75 95 SER A O 1
ATOM 787 N N . ILE A 1 96 ? 2.997 -1.348 -0.979 1.00 86.81 96 ILE A N 1
ATOM 788 C CA . ILE A 1 96 ? 2.204 -2.055 0.029 1.00 86.81 96 ILE A CA 1
ATOM 789 C C . ILE A 1 96 ? 2.016 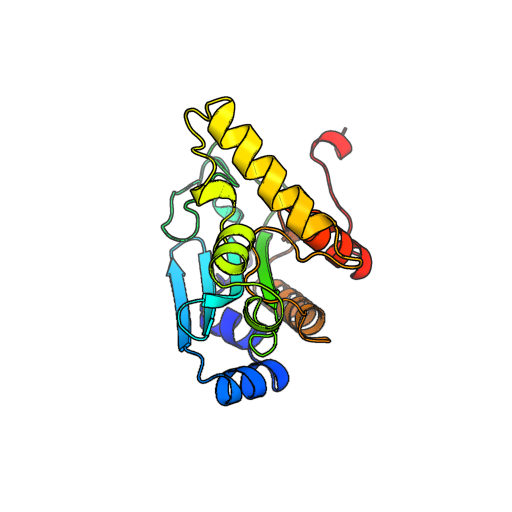-1.241 1.310 1.00 86.81 96 ILE A C 1
ATOM 791 O O . ILE A 1 96 ? 2.960 -0.800 1.962 1.00 86.81 96 ILE A O 1
ATOM 795 N N . TYR A 1 97 ? 0.761 -1.145 1.727 1.00 87.19 97 TYR A N 1
ATOM 796 C CA . TYR A 1 97 ? 0.321 -0.685 3.034 1.00 87.19 97 TYR A CA 1
ATOM 797 C C . TYR A 1 97 ? -0.573 -1.778 3.617 1.00 87.19 97 TYR A C 1
ATOM 799 O O . TYR A 1 97 ? -1.493 -2.236 2.950 1.00 87.19 97 TYR A O 1
ATOM 807 N N . CYS A 1 98 ? -0.298 -2.255 4.828 1.00 90.00 98 CYS A N 1
ATOM 808 C CA . CYS A 1 98 ? -1.051 -3.364 5.416 1.00 90.00 98 CYS A CA 1
ATOM 809 C C . CYS A 1 98 ? -0.998 -3.293 6.940 1.00 90.00 98 CYS A C 1
ATOM 811 O O . CYS A 1 98 ? 0.010 -3.682 7.538 1.00 90.00 98 CYS A O 1
ATOM 813 N N . LEU A 1 99 ? -2.089 -2.830 7.545 1.00 91.38 99 LEU A N 1
ATOM 814 C CA . LEU A 1 99 ? -2.276 -2.689 8.983 1.00 91.38 99 LEU A CA 1
ATOM 815 C C . LEU A 1 99 ? -3.629 -3.245 9.434 1.00 91.38 99 LEU A C 1
ATOM 817 O O . LEU A 1 99 ? -4.538 -3.437 8.639 1.00 91.38 99 LEU A O 1
ATOM 821 N N . ASP A 1 100 ? -3.754 -3.516 10.724 1.00 93.50 100 ASP A N 1
ATOM 822 C CA . ASP A 1 100 ? -4.923 -4.132 11.329 1.00 93.50 100 ASP A CA 1
ATOM 823 C C . ASP A 1 100 ? -5.985 -3.073 11.691 1.00 93.50 100 ASP A C 1
ATOM 825 O O . ASP A 1 100 ? -5.767 -2.278 12.615 1.00 93.50 100 ASP A O 1
ATOM 829 N N . PRO A 1 101 ? -7.156 -3.071 11.022 1.00 94.00 101 PRO A N 1
ATOM 830 C CA . PRO A 1 101 ? -8.196 -2.076 11.242 1.00 94.00 101 PRO A CA 1
ATOM 831 C C . PRO A 1 101 ? -8.845 -2.141 12.630 1.00 94.00 101 PRO A C 1
ATOM 833 O O . PRO A 1 101 ? -9.581 -1.230 13.005 1.00 94.00 101 PRO A O 1
ATOM 836 N N . ARG A 1 102 ? -8.585 -3.199 13.410 1.00 91.56 102 ARG A N 1
ATOM 837 C CA . ARG A 1 102 ? -9.091 -3.362 14.783 1.00 91.56 102 ARG A CA 1
ATOM 838 C C . ARG A 1 102 ? -8.333 -2.508 15.801 1.00 91.56 102 ARG A C 1
ATOM 840 O O . ARG A 1 102 ? -8.782 -2.379 16.935 1.00 91.56 102 ARG A O 1
ATOM 847 N N . TYR A 1 103 ? -7.204 -1.919 15.404 1.00 92.19 103 TYR A N 1
ATOM 848 C CA . TYR A 1 103 ? -6.363 -1.071 16.248 1.00 92.19 103 TYR A CA 1
ATOM 849 C C . TYR A 1 103 ? -6.211 0.323 15.624 1.00 92.19 103 TYR A C 1
ATOM 851 O O . TYR A 1 103 ? -5.118 0.709 15.213 1.00 92.19 103 TYR A O 1
ATOM 859 N N . ALA A 1 104 ? -7.319 1.059 15.502 1.00 90.75 104 ALA A N 1
ATOM 860 C CA . ALA A 1 104 ? -7.318 2.441 15.012 1.00 90.75 104 ALA A CA 1
ATOM 861 C C . ALA A 1 104 ? -6.608 3.393 15.984 1.00 90.75 104 ALA A C 1
ATOM 863 O O . ALA A 1 104 ? -6.625 3.163 17.196 1.00 90.75 104 ALA A O 1
ATOM 864 N N . LEU A 1 105 ? -6.034 4.484 15.467 1.00 89.69 105 LEU A N 1
ATOM 865 C CA . LEU A 1 105 ? -5.416 5.536 16.286 1.00 89.69 105 LEU A CA 1
ATOM 866 C C . LEU A 1 105 ? -6.361 6.073 17.367 1.00 89.69 105 LEU A C 1
ATOM 868 O O . LEU A 1 105 ? -5.928 6.299 18.488 1.00 89.69 105 LEU A O 1
ATOM 872 N N . GLU A 1 106 ? -7.653 6.183 17.067 1.00 88.31 106 GLU A N 1
ATOM 873 C CA . GLU A 1 106 ? -8.703 6.653 17.989 1.00 88.31 106 GLU A CA 1
ATOM 874 C C . GLU A 1 106 ? -8.818 5.820 19.281 1.00 88.31 106 GLU A C 1
ATOM 876 O O . GLU A 1 106 ? -9.443 6.246 20.246 1.00 88.31 106 GLU A O 1
ATOM 881 N N . SER A 1 107 ? -8.217 4.625 19.326 1.00 86.06 107 SER A N 1
ATOM 882 C CA . SER A 1 107 ? -8.128 3.823 20.555 1.00 86.06 107 SER A CA 1
ATOM 883 C C . SER A 1 107 ? -7.108 4.355 21.571 1.00 86.06 107 SER A C 1
ATOM 885 O O . SER A 1 107 ? -7.134 3.944 22.729 1.00 86.06 107 SER A O 1
ATOM 887 N N . MET A 1 108 ? -6.205 5.240 21.142 1.00 87.50 108 MET A N 1
ATOM 888 C CA . MET A 1 108 ? -5.083 5.766 21.926 1.00 87.50 108 MET A CA 1
ATOM 889 C C . MET A 1 108 ? -4.968 7.295 21.855 1.00 87.50 108 MET A C 1
ATOM 891 O O . MET A 1 108 ? -4.451 7.909 22.783 1.00 87.50 108 MET A O 1
ATOM 895 N N . PHE A 1 109 ? -5.453 7.905 20.776 1.00 89.69 109 PHE A N 1
ATOM 896 C CA . PHE A 1 109 ? -5.343 9.331 20.491 1.00 89.69 109 PHE A CA 1
ATOM 897 C C . PHE A 1 109 ? -6.716 9.992 20.443 1.00 89.69 109 PHE A C 1
ATOM 899 O O . PHE A 1 109 ? -7.710 9.358 20.084 1.00 89.69 109 PHE A O 1
ATOM 906 N N . SER A 1 110 ? -6.757 11.291 20.748 1.00 90.75 110 SER A N 1
ATOM 907 C CA . SER A 1 110 ? -7.929 12.110 20.424 1.00 90.75 110 SER A CA 1
ATOM 908 C C . SER A 1 110 ? -8.182 12.119 18.913 1.00 90.75 110 SER A C 1
ATOM 910 O O . SER A 1 110 ? -7.265 11.893 18.123 1.00 90.75 110 SER A O 1
ATOM 912 N N . GLU A 1 111 ? -9.410 12.417 18.491 1.00 90.06 111 GLU A N 1
ATOM 913 C CA . GLU A 1 111 ? -9.762 12.476 17.066 1.00 90.06 111 GLU A CA 1
ATOM 914 C C . GLU A 1 111 ? -8.859 13.447 16.285 1.00 90.06 111 GLU A C 1
ATOM 916 O O . GLU A 1 111 ? -8.328 13.083 15.239 1.00 90.06 111 GLU A O 1
ATOM 921 N N . SER A 1 112 ? -8.599 14.640 16.834 1.00 90.12 112 SER A N 1
ATOM 922 C CA . SER A 1 112 ? -7.705 15.627 16.211 1.00 90.12 112 SER A CA 1
ATOM 923 C C . SER A 1 112 ? -6.274 15.105 16.065 1.00 90.12 112 SER A C 1
ATOM 925 O O . SER A 1 112 ? -5.660 15.300 15.021 1.00 90.12 112 SER A O 1
ATOM 927 N N . GLN A 1 113 ? -5.740 14.415 17.077 1.00 89.75 113 GLN A N 1
ATOM 928 C CA . GLN A 1 113 ? -4.410 13.807 16.984 1.00 89.75 113 GLN A CA 1
ATOM 929 C C . GLN A 1 113 ? -4.398 12.651 15.981 1.00 89.75 113 GLN A C 1
ATOM 931 O O . GLN A 1 113 ? -3.451 12.518 15.213 1.00 89.75 113 GLN A O 1
ATOM 936 N N . ALA A 1 114 ? -5.448 11.828 15.949 1.00 90.19 114 ALA A N 1
ATOM 937 C CA . ALA A 1 114 ? -5.565 10.728 15.001 1.00 90.19 114 ALA A CA 1
ATOM 938 C C . ALA A 1 114 ? -5.618 11.226 13.546 1.00 90.19 114 ALA A C 1
ATOM 940 O O . ALA A 1 114 ? -4.985 10.634 12.672 1.00 90.19 114 ALA A O 1
ATOM 941 N N . GLN A 1 115 ? -6.334 12.325 13.292 1.00 88.56 115 GLN A N 1
ATOM 942 C CA . GLN A 1 115 ? -6.374 12.994 11.990 1.00 88.56 115 GLN A CA 1
ATOM 943 C C . GLN A 1 115 ? -5.001 13.560 11.614 1.00 88.56 115 GLN A C 1
ATOM 945 O O . GLN A 1 115 ? -4.501 13.240 10.536 1.00 88.56 115 GLN A O 1
ATOM 950 N N . PHE A 1 116 ? -4.353 14.286 12.531 1.00 88.88 116 PHE A N 1
ATOM 951 C CA . PHE A 1 116 ? -3.002 14.812 12.333 1.00 88.88 116 PHE A CA 1
ATOM 952 C C . PHE A 1 116 ? -1.984 13.710 12.015 1.00 88.88 116 PHE A C 1
ATOM 954 O O . PHE A 1 116 ? -1.271 13.793 11.024 1.00 88.88 116 PHE A O 1
ATOM 961 N N . ILE A 1 117 ? -1.931 12.634 12.804 1.00 87.69 117 ILE A N 1
ATOM 962 C CA . ILE A 1 117 ? -0.984 11.530 12.580 1.00 87.69 117 ILE A CA 1
ATOM 963 C C . ILE A 1 117 ? -1.248 10.857 11.229 1.00 87.69 117 ILE A C 1
ATOM 965 O O . ILE A 1 117 ? -0.302 10.480 10.538 1.00 87.69 117 ILE A O 1
ATOM 969 N N . ALA A 1 118 ? -2.516 10.694 10.842 1.00 85.88 118 ALA A N 1
ATOM 970 C CA . ALA A 1 118 ? -2.886 10.040 9.592 1.00 85.88 118 ALA A CA 1
ATOM 971 C C . ALA A 1 118 ? -2.629 10.903 8.349 1.00 85.88 118 ALA A C 1
ATOM 973 O O . ALA A 1 118 ? -2.377 10.340 7.284 1.00 85.88 118 ALA A O 1
ATOM 974 N N . ASN A 1 119 ? -2.679 12.231 8.467 1.00 86.38 119 ASN A N 1
ATOM 975 C CA . ASN A 1 119 ? -2.398 13.156 7.372 1.00 86.38 119 ASN A CA 1
ATOM 976 C C . ASN A 1 119 ? -1.678 14.428 7.864 1.00 86.38 119 ASN A C 1
ATOM 978 O O . ASN A 1 119 ? -2.244 15.520 7.833 1.00 86.38 119 ASN A O 1
ATOM 982 N N . PRO A 1 120 ? -0.412 14.326 8.302 1.00 82.06 120 PRO A N 1
ATOM 983 C CA . PRO A 1 120 ? 0.272 15.437 8.969 1.00 82.06 120 PRO A CA 1
ATOM 984 C C . PRO A 1 120 ? 0.563 16.612 8.037 1.00 82.06 120 PRO A C 1
ATOM 986 O O . PRO A 1 120 ? 0.836 17.710 8.506 1.00 82.06 120 PRO A O 1
ATOM 989 N N . PHE A 1 121 ? 0.532 16.389 6.724 1.00 81.50 121 PHE A N 1
ATOM 990 C CA . PHE A 1 121 ? 0.781 17.421 5.721 1.00 81.50 121 PHE A CA 1
ATOM 991 C C . PHE A 1 121 ? -0.460 18.255 5.400 1.00 81.50 121 PHE A C 1
ATOM 993 O O . PHE A 1 121 ? -0.331 19.315 4.804 1.00 81.50 121 PHE A O 1
ATOM 1000 N N . GLU A 1 122 ? -1.652 17.832 5.828 1.00 81.31 122 GLU A N 1
ATOM 1001 C CA . GLU A 1 122 ? -2.855 18.671 5.731 1.00 81.31 122 GLU A CA 1
ATOM 1002 C C . GLU A 1 122 ? -2.711 19.957 6.552 1.00 81.31 122 GLU A C 1
ATOM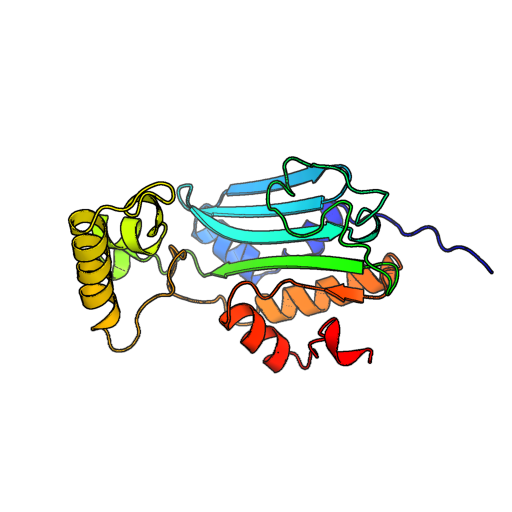 1004 O O . GLU A 1 122 ? -3.213 21.008 6.170 1.00 81.31 122 GLU A O 1
ATOM 1009 N N . GLU A 1 123 ? -1.967 19.872 7.656 1.00 73.06 123 GLU A N 1
ATOM 1010 C CA . GLU A 1 123 ? -1.700 20.981 8.574 1.00 73.06 123 GLU A CA 1
ATOM 1011 C C . GLU A 1 123 ? -0.356 21.677 8.309 1.00 73.06 123 GLU A C 1
ATOM 1013 O O . GLU A 1 123 ? -0.011 22.626 9.009 1.00 73.06 123 GLU A O 1
ATOM 1018 N N . LEU A 1 124 ? 0.409 21.221 7.311 1.00 76.94 124 LEU A N 1
ATOM 1019 C CA . LEU A 1 124 ? 1.659 21.847 6.885 1.00 76.94 124 LEU A CA 1
ATOM 1020 C C . LEU A 1 124 ? 1.559 22.178 5.391 1.00 76.94 124 LEU A C 1
ATOM 1022 O O . LEU A 1 124 ? 1.885 21.320 4.566 1.00 76.94 124 LEU A O 1
ATOM 1026 N N . PRO A 1 125 ? 1.099 23.389 5.021 1.00 64.69 125 PRO A N 1
ATOM 1027 C CA . PRO A 1 125 ? 0.918 23.753 3.622 1.00 64.69 125 PRO A CA 1
ATOM 1028 C C . PRO A 1 125 ? 2.253 23.638 2.881 1.00 64.69 125 PRO A C 1
ATOM 1030 O O . PRO A 1 125 ? 3.189 24.391 3.141 1.00 64.69 125 PRO A O 1
ATOM 1033 N N . TYR A 1 126 ? 2.327 22.668 1.967 1.00 60.66 126 TYR A N 1
ATOM 1034 C CA . TYR A 1 126 ? 3.542 22.296 1.235 1.00 60.66 126 TYR A CA 1
ATOM 1035 C C . TYR A 1 126 ? 4.149 23.475 0.457 1.00 60.66 126 TYR A C 1
ATOM 1037 O O . TYR A 1 126 ? 5.367 23.574 0.334 1.00 60.66 126 TYR A O 1
ATOM 1045 N N . ASP A 1 127 ? 3.299 24.393 -0.009 1.00 65.06 127 ASP A N 1
ATOM 1046 C CA . ASP A 1 127 ? 3.697 25.469 -0.915 1.00 65.06 127 ASP A CA 1
ATOM 1047 C C . ASP A 1 127 ? 4.198 26.740 -0.201 1.00 65.06 127 ASP A C 1
ATOM 1049 O O . ASP A 1 127 ? 4.862 27.559 -0.835 1.00 65.06 127 ASP A O 1
ATOM 1053 N N . CYS A 1 128 ? 3.904 26.929 1.097 1.00 60.03 128 CYS A N 1
ATOM 1054 C CA . CYS A 1 128 ? 4.401 28.066 1.889 1.00 60.03 128 CYS A CA 1
ATOM 1055 C C . CYS A 1 128 ? 4.091 27.900 3.396 1.00 60.03 128 CYS A C 1
ATOM 1057 O O . CYS A 1 128 ? 3.128 28.495 3.889 1.00 60.03 128 CYS A O 1
ATOM 1059 N N . PRO A 1 129 ? 4.852 27.093 4.156 1.00 70.00 129 PRO A N 1
ATOM 1060 C CA . PRO A 1 129 ? 4.682 27.051 5.601 1.00 70.00 129 PRO A CA 1
ATOM 1061 C C . PRO A 1 129 ? 5.264 28.333 6.210 1.00 70.00 129 PRO A C 1
ATOM 1063 O O . PRO A 1 129 ? 6.462 28.596 6.084 1.00 70.00 129 PRO A O 1
ATOM 1066 N N . ASP A 1 130 ? 4.431 29.139 6.866 1.00 83.00 130 ASP A N 1
ATOM 1067 C CA . ASP A 1 130 ? 4.938 30.195 7.739 1.00 83.00 130 ASP A CA 1
ATOM 1068 C C . ASP A 1 130 ? 5.530 29.598 9.032 1.00 83.00 130 ASP A C 1
ATOM 1070 O O . ASP A 1 130 ? 5.356 28.417 9.357 1.00 83.00 130 ASP A O 1
ATOM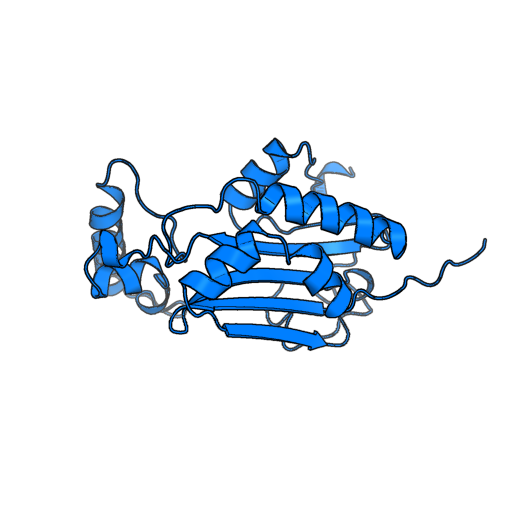 1074 N N . GLU A 1 131 ? 6.309 30.408 9.751 1.00 86.38 131 GLU A N 1
ATOM 1075 C CA . GLU A 1 131 ? 6.999 29.970 10.969 1.00 86.38 131 GLU A CA 1
ATOM 1076 C C . GLU A 1 131 ? 6.012 29.478 12.041 1.00 86.38 131 GLU A C 1
ATOM 1078 O O . GLU A 1 131 ? 6.296 28.511 12.749 1.00 86.38 131 GLU A O 1
ATOM 1083 N N . GLU A 1 132 ? 4.830 30.090 12.129 1.00 87.56 132 GLU A N 1
ATOM 1084 C CA . GLU A 1 132 ? 3.797 29.727 13.097 1.00 87.56 132 GLU A CA 1
ATOM 1085 C C . GLU A 1 132 ? 3.218 28.334 12.809 1.00 87.56 132 GLU A C 1
ATOM 1087 O O . GLU A 1 132 ? 3.189 27.484 13.705 1.00 87.56 132 GLU A O 1
ATOM 1092 N N . ALA A 1 133 ? 2.842 28.051 11.559 1.00 82.31 133 ALA A N 1
ATOM 1093 C CA . ALA A 1 133 ? 2.345 26.748 11.127 1.00 82.31 133 ALA A CA 1
ATOM 1094 C C . ALA A 1 133 ? 3.382 25.643 11.372 1.00 82.31 133 ALA A C 1
ATOM 1096 O O . ALA A 1 133 ? 3.049 24.572 11.887 1.00 82.31 133 ALA A O 1
ATOM 1097 N N . LEU A 1 134 ? 4.658 25.920 11.084 1.00 85.19 134 LEU A N 1
ATOM 1098 C CA . LEU A 1 134 ? 5.745 24.984 11.360 1.00 85.19 134 LEU A CA 1
ATOM 1099 C C . LEU A 1 134 ? 5.902 24.716 12.865 1.00 85.19 134 LEU A C 1
ATOM 1101 O O . LEU A 1 134 ? 6.073 23.564 13.272 1.00 85.19 134 LEU A O 1
ATOM 1105 N N . LEU A 1 135 ? 5.825 25.748 13.709 1.00 86.81 135 LEU A N 1
ATOM 1106 C CA . LEU A 1 135 ? 5.920 25.602 15.164 1.00 86.81 135 LEU A CA 1
ATOM 1107 C C . LEU A 1 135 ? 4.742 24.809 15.747 1.00 86.81 135 LEU A C 1
ATOM 1109 O O . LEU A 1 135 ? 4.956 23.954 16.615 1.00 86.81 135 LEU A O 1
ATOM 1113 N N . VAL A 1 136 ? 3.518 25.033 15.260 1.00 87.00 136 VAL A N 1
ATOM 1114 C CA . VAL A 1 136 ? 2.330 24.249 15.643 1.00 87.00 136 VAL A CA 1
ATOM 1115 C C . VAL A 1 136 ? 2.504 22.786 15.240 1.00 87.00 136 VAL A C 1
ATOM 1117 O O . VAL A 1 136 ? 2.326 21.888 16.068 1.00 87.00 136 VAL A O 1
ATOM 1120 N N . TRP A 1 137 ? 2.932 22.541 14.002 1.00 87.88 137 TRP A N 1
ATOM 1121 C CA . TRP A 1 137 ? 3.178 21.203 13.469 1.00 87.88 137 TRP A CA 1
ATOM 1122 C C . TRP A 1 137 ? 4.234 20.438 14.281 1.00 87.88 137 TRP A C 1
ATOM 1124 O O . TRP A 1 137 ? 4.020 19.293 14.687 1.00 87.88 137 TRP A O 1
ATOM 1134 N N . LEU A 1 138 ? 5.358 21.092 14.597 1.00 86.94 138 LEU A N 1
ATOM 1135 C CA . LEU A 1 138 ? 6.414 20.528 15.441 1.00 86.94 138 LEU A CA 1
ATOM 1136 C C . LEU A 1 138 ? 5.927 20.247 16.865 1.00 86.94 138 LEU A C 1
ATOM 1138 O O . LEU A 1 138 ? 6.313 19.240 17.458 1.00 86.94 138 LEU A O 1
ATOM 1142 N N . THR A 1 139 ? 5.083 21.116 17.421 1.00 89.38 139 THR A N 1
ATOM 1143 C CA . THR A 1 139 ? 4.519 20.934 18.765 1.00 89.38 139 THR A CA 1
ATOM 1144 C C . THR A 1 139 ? 3.618 19.704 18.819 1.00 89.38 139 THR A C 1
ATOM 1146 O O . THR A 1 139 ? 3.804 18.862 19.697 1.00 89.38 139 THR A O 1
ATOM 1149 N N . ARG A 1 140 ? 2.737 19.516 17.829 1.00 88.38 140 ARG A N 1
ATOM 1150 C CA . ARG A 1 140 ? 1.901 18.308 17.729 1.00 88.38 140 ARG A CA 1
ATOM 1151 C C . ARG A 1 140 ? 2.736 17.035 17.606 1.00 88.38 140 ARG A C 1
ATOM 1153 O O . ARG A 1 140 ? 2.456 16.045 18.278 1.00 88.38 140 ARG A O 1
ATOM 1160 N N . TRP A 1 141 ? 3.815 17.056 16.821 1.00 88.62 141 TRP A N 1
ATOM 1161 C CA . TRP A 1 141 ? 4.727 15.910 16.757 1.00 88.62 141 TRP A CA 1
ATOM 1162 C C . TRP A 1 141 ? 5.447 15.629 18.069 1.00 88.62 141 TRP A C 1
ATOM 1164 O O . TRP A 1 141 ? 5.621 14.463 18.416 1.00 88.62 141 TRP A O 1
ATOM 1174 N N . ARG A 1 142 ? 5.843 16.660 18.825 1.00 87.81 142 ARG A N 1
ATOM 1175 C CA . ARG A 1 142 ? 6.450 16.472 20.152 1.00 87.81 142 ARG A CA 1
ATOM 1176 C C . ARG A 1 142 ? 5.506 15.752 21.110 1.00 87.81 142 ARG A C 1
ATOM 1178 O O . ARG A 1 142 ? 5.964 14.886 21.847 1.00 87.81 142 ARG A O 1
ATOM 1185 N N . GLU A 1 143 ? 4.213 16.058 21.071 1.00 87.00 143 GLU A N 1
ATOM 1186 C CA . GLU A 1 143 ? 3.206 15.355 21.876 1.00 87.00 143 GLU A CA 1
ATOM 1187 C C . GLU A 1 143 ? 3.095 13.875 21.486 1.00 87.00 143 GLU A C 1
ATOM 1189 O O . GLU A 1 143 ? 3.077 13.006 22.356 1.00 87.00 143 GLU A O 1
ATOM 1194 N N . VAL A 1 144 ? 3.079 13.571 20.184 1.00 85.00 144 VAL A N 1
ATOM 1195 C CA . VAL A 1 144 ? 3.003 12.188 19.682 1.00 85.00 144 VAL A CA 1
ATOM 1196 C C . VAL A 1 144 ? 4.280 11.403 20.001 1.00 85.00 144 VAL A C 1
ATOM 1198 O O . VAL A 1 144 ? 4.206 10.253 20.435 1.00 85.00 144 VAL A O 1
ATOM 1201 N N . PHE A 1 145 ? 5.455 12.010 19.820 1.00 84.06 145 PHE A N 1
ATOM 1202 C CA . PHE A 1 145 ? 6.757 11.371 20.040 1.00 84.06 145 PHE A CA 1
ATOM 1203 C C . PHE A 1 145 ? 7.184 11.286 21.507 1.00 84.06 145 PHE A C 1
ATOM 1205 O O . PHE A 1 145 ? 8.150 10.590 21.807 1.00 84.06 145 PHE A O 1
ATOM 1212 N N . ALA A 1 146 ? 6.464 11.925 22.431 1.00 83.44 146 ALA A N 1
ATOM 1213 C CA . ALA A 1 146 ? 6.676 11.732 23.865 1.00 83.44 146 ALA A CA 1
ATOM 1214 C C . ALA A 1 146 ? 6.268 10.324 24.351 1.00 83.44 146 ALA A C 1
ATOM 1216 O O . ALA A 1 146 ? 6.587 9.937 25.475 1.00 83.44 146 ALA A O 1
ATOM 1217 N N . LEU A 1 147 ? 5.557 9.553 23.521 1.00 78.25 147 LEU A N 1
ATOM 1218 C CA . LEU A 1 147 ? 5.159 8.182 23.821 1.00 78.25 147 LEU A CA 1
ATOM 1219 C C . LEU A 1 147 ? 6.343 7.213 23.735 1.00 78.25 147 LEU A C 1
ATOM 1221 O O . LEU A 1 147 ? 7.210 7.342 22.879 1.00 78.25 147 LEU A O 1
ATOM 1225 N N . GLU A 1 148 ? 6.319 6.157 24.553 1.00 78.62 148 GLU A N 1
ATOM 1226 C CA . GLU A 1 148 ? 7.331 5.087 24.511 1.00 78.62 148 GLU A CA 1
ATOM 1227 C C . GLU A 1 148 ? 7.397 4.401 23.131 1.00 78.62 148 GLU A C 1
ATOM 1229 O O . GLU A 1 148 ? 8.455 3.945 22.696 1.00 78.62 148 GLU A O 1
ATOM 1234 N N . LYS A 1 149 ? 6.253 4.315 22.435 1.00 77.38 149 LYS A N 1
ATOM 1235 C CA . LYS A 1 149 ? 6.113 3.700 21.106 1.00 77.38 149 LYS A CA 1
ATOM 1236 C C . LYS A 1 149 ? 5.178 4.539 20.232 1.00 77.38 149 LYS A C 1
ATOM 1238 O O . LYS A 1 149 ? 3.990 4.219 20.146 1.00 77.38 149 LYS A O 1
ATOM 1243 N N . PRO A 1 150 ? 5.677 5.621 19.618 1.00 79.75 150 PRO A N 1
ATOM 1244 C CA . PRO A 1 150 ? 4.846 6.485 18.798 1.00 79.75 150 PRO A CA 1
ATOM 1245 C C . PRO A 1 150 ? 4.405 5.776 17.504 1.00 79.75 150 PRO A C 1
ATOM 1247 O O . PRO A 1 150 ? 5.139 4.933 16.977 1.00 79.75 150 PRO A O 1
ATOM 1250 N N . PRO A 1 151 ? 3.213 6.098 16.973 1.00 81.50 151 PRO A N 1
ATOM 1251 C CA . PRO A 1 151 ? 2.765 5.613 15.676 1.00 81.50 151 PRO A CA 1
ATOM 1252 C C . PRO A 1 151 ? 3.590 6.221 14.542 1.00 81.50 151 PRO A C 1
ATOM 1254 O O . PRO A 1 151 ? 4.183 7.292 14.673 1.00 81.50 151 PRO A O 1
ATOM 1257 N N . PHE A 1 152 ? 3.584 5.549 13.393 1.00 76.56 152 PHE A N 1
ATOM 1258 C CA . PHE A 1 152 ? 4.199 6.098 12.193 1.00 76.56 152 PHE A CA 1
ATOM 1259 C C . PHE A 1 152 ? 3.316 7.207 11.585 1.00 76.56 152 PHE A C 1
ATOM 1261 O O . PHE A 1 152 ? 2.097 7.030 11.503 1.00 76.56 152 PHE A O 1
ATOM 1268 N N . PRO A 1 153 ? 3.908 8.313 11.101 1.00 79.69 153 PRO A N 1
ATOM 1269 C CA . PRO A 1 153 ? 3.195 9.326 10.326 1.00 79.69 153 PRO A CA 1
ATOM 1270 C C . PRO A 1 153 ? 2.563 8.745 9.057 1.00 79.69 153 PRO A C 1
ATOM 1272 O O . PRO A 1 153 ? 3.195 7.949 8.364 1.00 79.69 153 PRO A O 1
ATOM 1275 N N . GLY A 1 154 ? 1.345 9.169 8.723 1.00 77.56 154 GLY A N 1
ATOM 1276 C CA . GLY A 1 154 ? 0.617 8.723 7.531 1.00 77.56 154 GLY A CA 1
ATOM 1277 C C . GLY A 1 154 ? -0.167 7.416 7.709 1.00 77.56 154 GLY A C 1
ATOM 1278 O O . GLY A 1 154 ? -0.699 6.881 6.736 1.00 77.56 154 GLY A O 1
ATOM 1279 N N . TYR A 1 155 ? -0.244 6.878 8.932 1.00 83.12 155 TYR A N 1
ATOM 1280 C CA . TYR A 1 155 ? -0.933 5.622 9.238 1.00 83.12 155 TYR A CA 1
ATOM 1281 C C . TYR A 1 155 ? -2.107 5.873 10.176 1.00 83.12 155 TYR A C 1
ATOM 1283 O O . TYR A 1 155 ? -1.926 6.433 11.246 1.00 83.12 155 TYR A O 1
ATOM 1291 N N . PHE A 1 156 ? -3.303 5.396 9.822 1.00 85.00 156 PHE A N 1
ATOM 1292 C CA . PHE A 1 156 ? -4.484 5.500 10.698 1.00 85.00 156 PHE A CA 1
ATOM 1293 C C . PHE A 1 156 ? -4.641 4.313 11.669 1.00 85.00 156 PHE A C 1
ATOM 1295 O O . PHE A 1 156 ? -5.477 4.326 12.574 1.00 85.00 156 PHE A O 1
ATOM 1302 N N . TYR A 1 157 ? -3.838 3.266 11.496 1.00 88.38 157 TYR A N 1
ATOM 1303 C CA . TYR A 1 157 ? -3.888 2.060 12.318 1.00 88.38 157 TYR A CA 1
ATOM 1304 C C . TYR A 1 157 ? -2.532 1.816 12.982 1.00 88.38 157 TYR A C 1
ATOM 1306 O O . TYR A 1 157 ? -1.499 2.282 12.509 1.00 88.38 157 TYR A O 1
ATOM 1314 N N . LEU A 1 158 ? -2.532 1.094 14.100 1.00 83.69 158 LEU A N 1
ATOM 1315 C CA . LEU A 1 158 ? -1.364 0.980 14.980 1.00 83.69 158 LEU A CA 1
ATOM 1316 C C . LEU A 1 158 ? -0.557 -0.304 14.789 1.00 83.69 158 LEU A C 1
ATOM 1318 O O . LEU A 1 158 ? 0.619 -0.353 15.141 1.00 83.69 158 LEU A O 1
ATOM 1322 N N . LYS A 1 159 ? -1.182 -1.377 14.294 1.00 86.38 159 LYS A N 1
ATOM 1323 C CA . LYS A 1 159 ? -0.577 -2.716 14.298 1.00 86.38 159 LYS A CA 1
ATOM 1324 C C . LYS A 1 159 ? -0.483 -3.305 12.905 1.00 86.38 159 LYS A C 1
ATOM 1326 O O . LYS A 1 159 ? -1.406 -3.185 12.113 1.00 86.38 159 LYS A O 1
ATOM 1331 N N . ASN A 1 160 ? 0.611 -4.011 12.637 1.00 86.44 160 ASN A N 1
ATOM 1332 C CA . ASN A 1 160 ? 0.704 -4.895 11.480 1.00 86.44 160 ASN A CA 1
ATOM 1333 C C . ASN A 1 160 ? -0.175 -6.136 11.682 1.00 86.44 160 ASN A C 1
ATOM 1335 O O . ASN A 1 160 ? -0.356 -6.608 12.806 1.00 86.44 160 ASN A O 1
ATOM 1339 N N . ILE A 1 161 ? -0.640 -6.722 10.579 1.00 89.88 161 ILE A N 1
ATOM 1340 C CA . ILE A 1 161 ? -1.277 -8.040 10.601 1.00 89.88 161 ILE A CA 1
ATOM 1341 C C . ILE A 1 161 ? -0.176 -9.097 10.491 1.00 89.88 161 ILE A C 1
ATOM 1343 O O . ILE A 1 161 ? 0.552 -9.151 9.495 1.00 89.88 161 ILE A O 1
ATOM 1347 N N . SER A 1 162 ? -0.030 -9.919 11.530 1.00 89.38 162 SER A N 1
ATOM 1348 C CA . SER A 1 162 ? 1.056 -10.900 11.622 1.00 89.38 162 SER A CA 1
ATOM 1349 C C . SER A 1 162 ? 1.073 -11.857 10.424 1.00 89.38 162 SER A C 1
ATOM 1351 O O . SER A 1 162 ? 0.040 -12.393 10.028 1.00 89.38 162 SER A O 1
ATOM 1353 N N . GLY A 1 163 ? 2.250 -12.052 9.825 1.00 88.75 163 GLY A N 1
ATOM 1354 C CA . GLY A 1 163 ? 2.483 -12.998 8.725 1.00 88.75 163 GLY A CA 1
ATOM 1355 C C . GLY A 1 163 ? 1.877 -12.629 7.363 1.00 88.75 163 GLY A C 1
ATOM 1356 O O . GLY A 1 163 ? 2.301 -13.187 6.352 1.00 88.75 163 GLY A O 1
ATOM 1357 N N . VAL A 1 164 ? 0.940 -11.679 7.291 1.00 92.12 164 VAL A N 1
ATOM 1358 C CA . VAL A 1 164 ? 0.241 -11.328 6.042 1.00 92.12 164 VAL A CA 1
ATOM 1359 C C . VAL A 1 164 ? 1.189 -10.760 4.995 1.00 92.12 164 VAL A C 1
ATOM 1361 O O . VAL A 1 164 ? 1.183 -11.234 3.864 1.00 92.12 164 VAL A O 1
ATOM 1364 N N . ARG A 1 165 ? 2.050 -9.804 5.361 1.00 88.62 165 ARG A N 1
ATOM 1365 C CA . ARG A 1 165 ? 2.992 -9.185 4.410 1.00 88.62 165 ARG A CA 1
ATOM 1366 C C . ARG A 1 165 ? 3.907 -10.219 3.749 1.00 88.62 165 ARG A C 1
ATOM 1368 O O . ARG A 1 165 ? 4.029 -10.234 2.532 1.00 88.62 165 ARG A O 1
ATOM 1375 N N . ARG A 1 166 ? 4.467 -11.144 4.537 1.00 89.44 166 ARG A N 1
ATOM 1376 C CA . ARG A 1 166 ? 5.290 -12.248 4.020 1.00 89.44 166 ARG A CA 1
ATOM 1377 C C . ARG A 1 166 ? 4.504 -13.145 3.059 1.00 89.44 166 ARG A C 1
ATOM 1379 O O . ARG A 1 166 ? 5.008 -13.475 1.993 1.00 89.44 166 ARG A O 1
ATOM 1386 N N . LYS A 1 167 ? 3.264 -13.509 3.404 1.00 93.81 167 LYS A N 1
ATOM 1387 C CA . LYS A 1 167 ? 2.394 -14.315 2.528 1.00 93.81 167 LYS A CA 1
ATOM 1388 C C . LYS A 1 167 ? 2.089 -13.607 1.207 1.00 93.81 167 LYS A C 1
ATOM 1390 O O . LYS A 1 167 ? 2.118 -14.256 0.163 1.00 93.81 167 LYS A O 1
ATOM 1395 N N . ILE A 1 168 ? 1.795 -12.305 1.258 1.00 93.88 168 ILE A N 1
ATOM 1396 C CA . ILE A 1 168 ? 1.569 -11.467 0.072 1.00 93.88 168 ILE A CA 1
ATOM 1397 C C . ILE A 1 168 ? 2.820 -11.479 -0.801 1.00 93.88 168 ILE A C 1
ATOM 1399 O O . ILE A 1 168 ? 2.727 -11.839 -1.969 1.00 93.88 168 ILE A O 1
ATOM 1403 N N . PHE A 1 169 ? 3.987 -11.209 -0.218 1.00 90.75 169 PHE A N 1
ATOM 1404 C CA . PHE A 1 169 ? 5.265 -11.223 -0.924 1.00 90.75 169 PHE A CA 1
ATOM 1405 C C . PHE A 1 169 ? 5.551 -12.576 -1.604 1.00 90.75 169 PHE A C 1
ATOM 1407 O O . PHE A 1 169 ? 5.802 -12.636 -2.805 1.00 90.75 169 PHE A O 1
ATOM 1414 N N . GLU A 1 170 ? 5.432 -13.693 -0.880 1.00 92.00 170 GLU A N 1
ATOM 1415 C CA . GLU A 1 170 ? 5.661 -15.038 -1.432 1.00 92.00 170 GLU A CA 1
ATOM 1416 C C . GLU A 1 170 ? 4.685 -15.381 -2.572 1.00 92.00 170 GLU A C 1
ATOM 1418 O O . GLU A 1 170 ? 5.044 -16.043 -3.552 1.00 92.00 170 GLU A O 1
ATOM 1423 N N . LYS A 1 171 ? 3.423 -14.950 -2.464 1.00 94.81 171 LYS A N 1
ATOM 1424 C CA . LYS A 1 171 ? 2.436 -15.111 -3.538 1.00 94.81 171 LYS A CA 1
ATOM 1425 C C . LYS A 1 171 ? 2.734 -14.208 -4.731 1.00 94.81 171 LYS A C 1
ATOM 1427 O O . LYS A 1 171 ? 2.609 -14.686 -5.857 1.00 94.81 171 LYS A O 1
ATOM 1432 N N . ALA A 1 172 ? 3.151 -12.966 -4.492 1.00 92.50 172 ALA A N 1
ATOM 1433 C CA . ALA A 1 172 ? 3.551 -12.028 -5.529 1.00 92.50 172 ALA A CA 1
ATOM 1434 C C . ALA A 1 172 ? 4.705 -12.615 -6.339 1.00 92.50 172 ALA A C 1
ATOM 1436 O O . ALA A 1 172 ? 4.523 -12.881 -7.520 1.00 92.50 172 ALA A O 1
ATOM 1437 N N . VAL A 1 173 ? 5.819 -12.981 -5.700 1.00 90.06 173 VAL A N 1
ATOM 1438 C CA . VAL A 1 173 ? 6.987 -13.583 -6.369 1.00 90.06 173 VAL A CA 1
ATOM 1439 C C . VAL A 1 173 ? 6.607 -14.788 -7.238 1.00 90.06 173 VAL A C 1
ATOM 1441 O O . VAL A 1 173 ? 7.060 -14.904 -8.377 1.00 90.06 173 VAL A O 1
ATOM 1444 N N . ARG A 1 174 ? 5.736 -15.683 -6.750 1.00 92.00 174 ARG A N 1
ATOM 1445 C CA . ARG A 1 174 ? 5.247 -16.813 -7.561 1.00 92.00 174 ARG A CA 1
ATOM 1446 C C . ARG A 1 174 ? 4.446 -16.358 -8.780 1.00 92.00 174 ARG A C 1
ATOM 1448 O O . ARG A 1 174 ? 4.686 -16.871 -9.870 1.00 92.00 174 ARG A O 1
ATOM 1455 N N . CYS A 1 175 ? 3.528 -15.413 -8.599 1.00 92.06 175 CYS A N 1
ATOM 1456 C CA . CYS A 1 175 ? 2.714 -14.860 -9.679 1.00 92.06 175 CYS A CA 1
ATOM 1457 C C . CYS A 1 175 ? 3.581 -14.166 -10.745 1.00 92.06 175 CYS A C 1
ATOM 1459 O O . CYS A 1 175 ? 3.410 -14.406 -11.939 1.00 92.06 175 CYS A O 1
ATOM 1461 N N . LEU A 1 176 ? 4.568 -13.377 -10.320 1.00 86.94 176 LEU A N 1
ATOM 1462 C CA . LEU A 1 176 ? 5.518 -12.689 -11.198 1.00 86.94 176 LEU A CA 1
ATOM 1463 C C . LEU A 1 176 ? 6.283 -13.672 -12.083 1.00 86.94 176 LEU A C 1
ATOM 1465 O O . LEU A 1 176 ? 6.281 -13.537 -13.307 1.00 86.94 176 LEU A O 1
ATOM 1469 N N . ASN A 1 177 ? 6.859 -14.706 -11.465 1.00 87.56 177 ASN A N 1
ATOM 1470 C CA . ASN A 1 177 ? 7.604 -15.744 -12.171 1.00 87.56 177 ASN A CA 1
ATOM 1471 C C . ASN A 1 177 ? 6.736 -16.488 -13.198 1.00 87.56 177 ASN A C 1
ATOM 1473 O O . ASN A 1 177 ? 7.205 -16.807 -14.291 1.00 87.56 177 ASN A O 1
ATOM 1477 N N . GLN A 1 178 ? 5.468 -16.755 -12.871 1.00 89.81 178 GLN A N 1
ATOM 1478 C CA . GLN A 1 178 ? 4.522 -17.399 -13.790 1.00 89.81 178 GLN A CA 1
ATOM 1479 C C . GLN A 1 178 ? 4.181 -16.515 -14.997 1.00 89.81 178 GLN A C 1
ATOM 1481 O O . GLN A 1 178 ? 4.014 -17.034 -16.100 1.00 89.81 178 GLN A O 1
ATOM 1486 N N . ASN A 1 179 ? 4.130 -15.196 -14.802 1.00 88.56 179 ASN A N 1
ATOM 1487 C CA . ASN A 1 179 ? 3.784 -14.217 -15.834 1.00 88.56 179 ASN A CA 1
ATOM 1488 C C . ASN A 1 179 ? 4.988 -13.704 -16.648 1.00 88.56 179 ASN A C 1
ATOM 1490 O O . ASN A 1 179 ? 4.815 -12.937 -17.595 1.00 88.56 179 ASN A O 1
ATOM 1494 N N . GLY A 1 180 ? 6.200 -14.177 -16.336 1.00 87.75 180 GLY A N 1
ATOM 1495 C CA . GLY A 1 180 ? 7.422 -13.873 -17.086 1.00 87.75 180 GLY A CA 1
ATOM 1496 C C . GLY A 1 180 ? 8.217 -12.676 -16.567 1.00 87.75 180 GLY A C 1
ATOM 1497 O O . GLY A 1 180 ? 9.265 -12.367 -17.135 1.00 87.75 180 GLY A O 1
ATOM 1498 N N . TYR A 1 181 ? 7.779 -12.046 -15.474 1.00 87.75 181 TYR A N 1
ATOM 1499 C CA . TYR A 1 181 ? 8.543 -10.991 -14.815 1.00 87.75 181 TYR A CA 1
ATOM 1500 C C . TYR A 1 181 ? 9.816 -11.567 -14.187 1.00 87.75 181 TYR A C 1
ATOM 1502 O O . TYR A 1 181 ? 9.823 -12.675 -13.651 1.00 87.75 181 TYR A O 1
ATOM 1510 N N . ARG A 1 182 ? 10.905 -10.801 -14.275 1.00 85.56 182 ARG A N 1
ATOM 1511 C CA . ARG A 1 182 ? 12.244 -11.190 -13.804 1.00 85.56 182 ARG A CA 1
ATOM 1512 C C . ARG A 1 182 ? 12.649 -10.448 -12.544 1.00 85.56 182 ARG A C 1
ATOM 1514 O O . ARG A 1 182 ? 13.401 -10.990 -11.742 1.00 85.56 182 ARG A O 1
ATOM 1521 N N . TYR A 1 183 ? 12.149 -9.227 -12.387 1.00 84.25 183 TYR A N 1
ATOM 1522 C CA . TYR A 1 183 ? 12.485 -8.366 -11.268 1.00 84.25 183 TYR A CA 1
ATOM 1523 C C . TYR A 1 183 ? 11.227 -7.967 -10.524 1.00 84.25 183 TYR A C 1
ATOM 1525 O O . TYR A 1 183 ? 10.176 -7.702 -11.115 1.00 84.25 183 TYR A O 1
ATOM 1533 N N . PHE A 1 184 ? 11.376 -7.913 -9.211 1.00 85.06 184 PHE A N 1
ATOM 1534 C CA . PHE A 1 184 ? 10.395 -7.332 -8.330 1.00 85.06 184 PHE A CA 1
ATOM 1535 C C . PHE A 1 184 ? 11.056 -6.176 -7.606 1.00 85.06 184 PHE A C 1
ATOM 1537 O O . PHE A 1 184 ? 11.984 -6.376 -6.824 1.00 85.06 184 PHE A O 1
ATOM 1544 N N . THR A 1 185 ? 10.642 -4.971 -7.963 1.00 82.00 185 THR A N 1
ATOM 1545 C CA . THR A 1 185 ? 11.212 -3.734 -7.456 1.00 82.00 185 THR A CA 1
ATOM 1546 C C . THR A 1 185 ? 10.247 -3.108 -6.476 1.00 82.00 185 THR A C 1
ATOM 1548 O O . THR A 1 185 ? 9.053 -3.388 -6.457 1.00 82.00 185 THR A O 1
ATOM 1551 N N . ALA A 1 186 ? 10.760 -2.205 -5.670 1.00 77.75 186 ALA A N 1
ATOM 1552 C CA . ALA A 1 186 ? 9.948 -1.326 -4.865 1.00 77.75 186 ALA A CA 1
ATOM 1553 C C . ALA A 1 186 ? 10.748 -0.055 -4.656 1.00 77.75 186 ALA A C 1
ATOM 1555 O O . ALA A 1 186 ? 11.974 -0.106 -4.574 1.00 77.75 186 ALA A O 1
ATOM 1556 N N . VAL A 1 187 ? 10.059 1.072 -4.546 1.00 68.56 187 VAL A N 1
ATOM 1557 C CA . VAL A 1 187 ? 10.695 2.297 -4.081 1.00 68.56 187 VAL A CA 1
ATOM 1558 C C . VAL A 1 187 ? 10.509 2.323 -2.569 1.00 68.56 187 VAL A C 1
ATOM 1560 O O . VAL A 1 187 ? 9.378 2.522 -2.109 1.00 68.56 187 VAL A O 1
ATOM 1563 N N . PRO A 1 188 ? 11.564 2.099 -1.764 1.00 60.62 188 PRO A N 1
ATOM 1564 C CA . PRO A 1 188 ? 11.479 2.280 -0.327 1.00 60.62 188 PRO A CA 1
ATOM 1565 C C . PRO A 1 188 ? 11.443 3.783 -0.036 1.00 60.62 188 PRO A C 1
ATOM 1567 O O . PRO A 1 188 ? 12.395 4.376 0.448 1.00 60.62 188 PRO A O 1
ATOM 1570 N N . THR A 1 189 ? 10.311 4.417 -0.324 1.00 54.69 189 THR A N 1
ATOM 1571 C CA . THR A 1 189 ? 10.031 5.797 0.094 1.00 54.69 189 THR A CA 1
ATOM 1572 C C . THR A 1 189 ? 9.956 5.921 1.610 1.00 54.69 189 THR A C 1
ATOM 1574 O O . THR A 1 189 ? 10.036 7.018 2.150 1.00 54.69 189 THR A O 1
ATOM 1577 N N . TRP A 1 190 ? 9.834 4.789 2.307 1.00 57.06 190 TRP A N 1
ATOM 1578 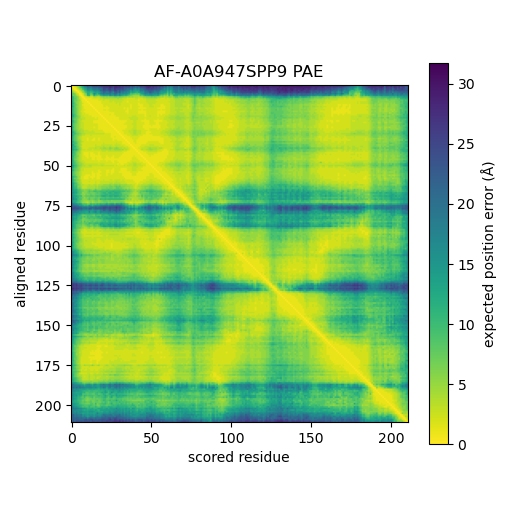C CA . TRP A 1 190 ? 9.724 4.734 3.749 1.00 57.06 190 TRP A CA 1
ATOM 1579 C C . TRP A 1 190 ? 10.683 3.698 4.324 1.00 57.06 190 TRP A C 1
ATOM 1581 O O . TRP A 1 190 ? 10.662 2.529 3.935 1.00 57.06 190 TRP A O 1
ATOM 1591 N N . TRP A 1 191 ? 11.466 4.117 5.318 1.00 57.03 191 TRP A N 1
ATOM 1592 C CA . TRP A 1 191 ? 12.447 3.290 6.028 1.00 57.03 191 TRP A CA 1
ATOM 1593 C C . TRP A 1 191 ? 11.901 1.923 6.479 1.00 57.03 191 TRP A C 1
ATOM 1595 O O . TRP A 1 191 ? 12.579 0.912 6.362 1.00 57.03 191 TRP A O 1
ATOM 1605 N N . HIS A 1 192 ? 10.643 1.842 6.918 1.00 56.94 192 HIS A N 1
ATOM 1606 C CA . HIS A 1 192 ? 10.059 0.574 7.372 1.00 56.94 192 HIS A CA 1
ATOM 1607 C C . HIS A 1 192 ? 9.765 -0.413 6.228 1.00 56.94 192 HIS A C 1
ATOM 1609 O O . HIS A 1 192 ? 9.795 -1.624 6.449 1.00 56.94 192 HIS A O 1
ATOM 1615 N N . ILE A 1 193 ? 9.482 0.080 5.014 1.00 63.91 193 ILE A N 1
ATOM 1616 C CA . ILE A 1 193 ? 9.383 -0.767 3.817 1.00 63.91 193 ILE A CA 1
ATOM 1617 C C . ILE A 1 193 ? 10.771 -1.331 3.515 1.00 63.91 193 ILE A C 1
ATOM 1619 O O . ILE A 1 193 ? 10.890 -2.524 3.244 1.00 63.91 193 ILE A O 1
ATOM 1623 N N . ALA A 1 194 ? 11.814 -0.507 3.663 1.00 67.25 194 ALA A N 1
ATOM 1624 C CA . ALA A 1 194 ? 13.186 -0.961 3.509 1.00 67.25 194 ALA A CA 1
ATOM 1625 C C . ALA A 1 194 ? 13.545 -2.059 4.537 1.00 67.25 194 ALA A C 1
ATOM 1627 O O . ALA A 1 194 ? 13.854 -3.195 4.181 1.00 67.25 194 ALA A O 1
ATOM 1628 N N . CYS A 1 195 ? 13.400 -1.799 5.837 1.00 66.25 195 CYS A N 1
ATOM 1629 C CA . CYS A 1 195 ? 13.725 -2.804 6.858 1.00 66.25 195 CYS A CA 1
ATOM 1630 C C . CYS A 1 195 ? 12.934 -4.113 6.691 1.00 66.25 195 CYS A C 1
ATOM 1632 O O . CYS A 1 195 ? 13.440 -5.199 6.976 1.00 66.25 195 CYS A O 1
ATOM 1634 N N . MET A 1 196 ? 11.693 -4.037 6.202 1.00 71.44 196 MET A N 1
ATOM 1635 C CA . MET A 1 196 ? 10.906 -5.223 5.870 1.00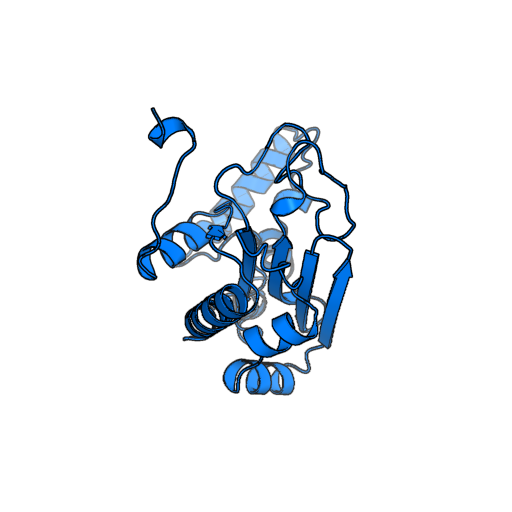 71.44 196 MET A CA 1
ATOM 1636 C C . MET A 1 196 ? 11.537 -6.028 4.726 1.00 71.44 196 MET A C 1
ATOM 1638 O O . MET A 1 196 ? 11.625 -7.249 4.835 1.00 71.44 196 MET A O 1
ATOM 1642 N N . TYR A 1 197 ? 11.961 -5.387 3.638 1.00 75.38 197 TYR A N 1
ATOM 1643 C CA . TYR A 1 197 ? 12.594 -6.088 2.520 1.00 75.38 197 TYR A CA 1
ATOM 1644 C C . TYR A 1 197 ? 13.943 -6.698 2.900 1.00 75.38 197 TYR A C 1
ATOM 1646 O O . TYR A 1 197 ? 14.210 -7.842 2.531 1.00 75.38 197 TYR A O 1
ATOM 1654 N N . GLU A 1 198 ? 14.741 -6.008 3.717 1.00 78.06 198 GLU A N 1
ATOM 1655 C CA . GLU A 1 198 ? 15.973 -6.571 4.289 1.00 78.06 198 GLU A CA 1
ATOM 1656 C C . GLU A 1 198 ? 15.681 -7.835 5.103 1.00 78.06 198 GLU A C 1
ATOM 1658 O O . GLU A 1 198 ? 16.341 -8.859 4.932 1.00 78.06 198 GLU A O 1
ATOM 1663 N N . HIS A 1 199 ? 14.636 -7.806 5.937 1.00 75.06 199 HIS A N 1
ATOM 1664 C CA . HIS A 1 199 ? 14.201 -8.972 6.706 1.00 75.06 199 HIS A CA 1
ATOM 1665 C C . HIS A 1 199 ? 13.750 -10.145 5.816 1.00 75.06 199 HIS A C 1
ATOM 1667 O O . HIS A 1 199 ? 13.862 -11.305 6.211 1.00 75.06 199 HIS A O 1
ATOM 1673 N N . LEU A 1 200 ? 13.253 -9.860 4.610 1.00 75.19 200 LEU A N 1
ATOM 1674 C CA . LEU A 1 200 ? 12.892 -10.865 3.606 1.00 75.19 200 LEU A CA 1
ATOM 1675 C C . LEU A 1 200 ? 14.092 -11.340 2.764 1.00 75.19 200 LEU A C 1
ATOM 1677 O O . LEU A 1 200 ? 13.918 -12.194 1.896 1.00 75.19 200 LEU A O 1
ATOM 1681 N N . GLY A 1 201 ? 15.302 -10.832 3.023 1.00 77.75 201 GLY A N 1
ATOM 1682 C CA . GLY A 1 201 ? 16.529 -11.208 2.316 1.00 77.75 201 GLY A CA 1
ATOM 1683 C C . GLY A 1 201 ? 16.688 -10.558 0.939 1.00 77.75 201 GLY A C 1
ATOM 1684 O O . GLY A 1 201 ? 17.487 -11.035 0.131 1.00 77.75 201 GLY A O 1
ATOM 1685 N N . LEU A 1 202 ? 15.931 -9.496 0.652 1.00 74.56 202 LEU A N 1
ATOM 1686 C CA . LEU A 1 202 ? 16.077 -8.715 -0.574 1.00 74.56 202 LEU A CA 1
ATOM 1687 C C . LEU A 1 202 ? 17.304 -7.803 -0.486 1.00 74.56 202 LEU A C 1
ATOM 1689 O O . LEU A 1 202 ? 17.680 -7.343 0.591 1.00 74.56 202 LEU A O 1
ATOM 1693 N N . LYS A 1 203 ? 17.917 -7.536 -1.640 1.00 71.25 203 LYS A N 1
ATOM 1694 C CA . LYS A 1 203 ? 19.044 -6.609 -1.773 1.00 71.25 203 LYS A CA 1
ATOM 1695 C C . LYS A 1 203 ? 18.584 -5.349 -2.494 1.00 71.25 203 LYS A C 1
ATOM 1697 O O . LYS A 1 203 ? 17.832 -5.448 -3.462 1.00 71.25 203 LYS A O 1
ATOM 1702 N N . TYR A 1 204 ? 19.061 -4.197 -2.038 1.00 68.88 204 TYR A N 1
ATOM 1703 C CA . TYR A 1 204 ? 18.938 -2.952 -2.790 1.00 68.88 204 TYR A CA 1
ATOM 1704 C C . TYR A 1 204 ? 19.979 -2.918 -3.895 1.00 68.88 204 TYR A C 1
ATOM 17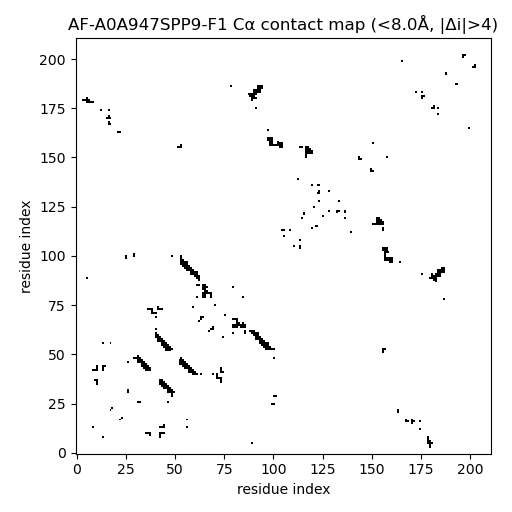06 O O . TYR A 1 204 ? 21.091 -3.412 -3.716 1.00 68.88 204 TYR A O 1
ATOM 1714 N N . GLN A 1 205 ? 19.590 -2.341 -5.022 1.00 63.16 205 GLN A N 1
ATOM 1715 C CA . GLN A 1 205 ? 20.487 -2.003 -6.111 1.00 63.16 205 GLN A CA 1
ATOM 1716 C C . GLN A 1 205 ? 20.331 -0.504 -6.328 1.00 63.16 205 GLN A C 1
ATOM 1718 O O . GLN A 1 205 ? 19.238 -0.046 -6.675 1.00 63.16 205 GLN A O 1
ATOM 1723 N N . PHE A 1 206 ? 21.387 0.252 -6.043 1.00 61.78 206 PHE A N 1
ATOM 1724 C CA . PHE A 1 206 ? 21.441 1.677 -6.339 1.00 61.78 206 PHE A CA 1
ATOM 1725 C C . PHE A 1 206 ? 22.011 1.872 -7.746 1.00 61.78 206 PHE A C 1
ATOM 1727 O O . PHE A 1 206 ? 22.793 1.052 -8.229 1.00 61.78 206 PHE A O 1
ATOM 1734 N N . LYS A 1 207 ? 21.607 2.946 -8.432 1.00 53.72 207 LYS A N 1
ATOM 1735 C CA . LYS A 1 207 ? 22.079 3.239 -9.798 1.00 53.72 207 LYS A CA 1
ATOM 1736 C C . LYS A 1 207 ? 23.596 3.473 -9.822 1.00 53.72 207 LYS A C 1
ATOM 1738 O O . LYS A 1 207 ? 24.252 3.245 -10.831 1.00 53.72 207 LYS A O 1
ATOM 1743 N N . GLU A 1 208 ? 24.146 3.911 -8.696 1.00 54.31 208 GLU A N 1
ATOM 1744 C CA . GLU A 1 208 ? 25.564 4.146 -8.460 1.00 54.31 208 GLU A CA 1
ATOM 1745 C C . GLU A 1 208 ? 26.375 2.856 -8.239 1.00 54.31 208 GLU A C 1
ATOM 1747 O O . GLU A 1 208 ? 27.586 2.884 -8.433 1.00 54.31 208 GLU A O 1
ATOM 1752 N N . ASP A 1 209 ? 25.737 1.730 -7.890 1.00 51.66 209 ASP A N 1
ATOM 1753 C CA . ASP A 1 209 ? 26.414 0.442 -7.647 1.00 51.66 209 ASP A CA 1
ATOM 1754 C C . ASP A 1 209 ? 26.791 -0.301 -8.949 1.00 51.66 209 ASP A C 1
ATOM 1756 O O . ASP A 1 209 ? 27.394 -1.374 -8.902 1.00 51.66 209 ASP A O 1
ATOM 1760 N N . GLU A 1 210 ? 26.406 0.233 -10.114 1.00 51.00 210 GLU A N 1
ATOM 1761 C CA . GLU A 1 210 ? 26.703 -0.330 -11.443 1.00 51.00 210 GLU A CA 1
ATOM 1762 C C . GLU A 1 210 ? 27.985 0.246 -12.088 1.00 51.00 210 GLU A C 1
ATOM 1764 O O . GLU A 1 210 ? 28.267 -0.056 -13.252 1.00 51.00 210 GLU A O 1
ATOM 1769 N N . GLN A 1 211 ? 28.757 1.064 -11.355 1.00 42.19 211 GLN A N 1
ATOM 1770 C CA . GLN A 1 211 ? 30.079 1.579 -11.762 1.00 42.19 211 GLN A CA 1
ATOM 1771 C C . GLN A 1 211 ? 31.230 0.707 -11.248 1.00 42.19 211 GLN A C 1
ATOM 1773 O O . GLN A 1 211 ? 32.215 0.558 -12.009 1.00 42.19 211 GLN A O 1
#

Secondary structure (DSSP, 8-state):
-----PPPP-HHHHHHHH--HHHHHHHHHTT-EEEEEEETTEEEEEEEETTEEEEEEEEEEGGGSGGG----TT--SSSS-TT---TT-SEEEEEEEE--TTSBGGGTS-HHHHHHHH-TTTTS-TT---HHHHHHHHHHHHHHHTSSSPPPTT-SB--PPTTHHHHHHHHHHHHHHHHT--EEEE---SHHHHHHHHHTT-----GGGG-

Solvent-accessible surface area (backbone atoms only — not comparable to full-atom values): 12309 Å² total; per-residue (Å²): 131,87,78,76,74,66,53,79,83,44,57,68,54,51,47,64,27,61,62,42,73,70,54,50,51,51,38,61,76,58,67,44,47,80,47,80,43,72,58,100,52,35,27,37,42,38,35,26,44,94,87,40,75,31,31,36,43,36,43,33,47,39,71,37,28,5,92,58,47,71,90,44,93,90,51,83,52,96,73,63,40,62,85,42,58,56,82,94,50,51,28,36,34,51,47,81,45,66,36,30,74,90,38,40,35,65,81,84,34,56,67,70,54,28,49,39,38,32,43,54,59,81,65,41,52,88,89,68,63,50,73,65,46,50,52,52,50,52,50,55,48,51,63,49,60,69,43,98,76,53,76,62,78,62,41,56,44,72,38,71,50,84,69,47,66,61,50,29,50,58,38,41,56,52,52,36,54,75,30,62,38,78,42,84,44,61,77,64,88,40,71,68,57,41,56,50,38,49,75,71,70,54,79,89,81,58,87,76,76,79,114

Sequence (211 aa):
MNTRKNIRITKDDLYRIVWCAEIEKIFQESKSTMILEEDSVSVQIKLLCKGRIWLRYKLRDRSFDGPNWQSSPLTDWNYGGPDDEFILGSALEESIYCLDPRYALESMFSESQAQFIANPFEELPYDCPDEEALLVWLTRWREVFALEKPPFPGYFYLKNISGVRRKIFEKAVRCLNQNGYRYFTAVPTWWHIACMYEHLGLKYQFKEDEQ

Nearest PDB structures (foldseek):
  5u08-assembly1_A  TM=4.132E-01  e=6.693E-02  uncultured bacterium
  3bgt-assembly1_D  TM=7.148E-01  e=1.561E+00  Chromobacterium violaceum
  3c8w-assembly1_A  TM=8.212E-01  e=8.007E+00  Legionella pneumophila subsp. pneumophila s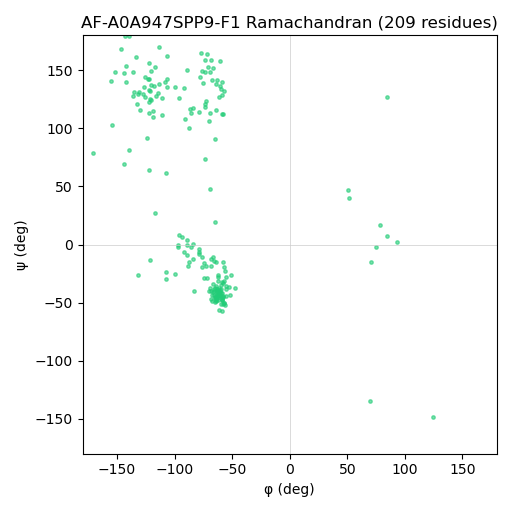tr. Philadelphia 1
  1mx8-assembly1_A  TM=4.215E-01  e=1.301E+00  Rattus norvegicus
  5w8a-assembly1_A  TM=1.667E-01  e=2.247E-01  Bradyrhizobium japonicum

Foldseek 3Di:
DPPPDQDDDDLVLLCQLQDDPLCVVLCVVLVWDWDWDDDPFKTKIFIDRPNHTQKIKMKGWLCCAACNPDDDPVPVDPDGDNHDRDDVDTEIAIDIHHARPVAFCVVPDDPVLLVCQQCVCVQAPPVDGDPVSVVVSVVSVVVQVVDPDHAHRNDRGRGGDPPSVVSSVVSVVVSCVVSPGDYYHYDCPDPVVVVVCVVVVDDDDDPVNVD